Protein AF-A0A0R1ZAT2-F1 (afdb_monomer_lite)

pLDDT: mean 79.58, std 19.21, range [30.0, 96.12]

Sequence (198 aa):
MNRIQKLGLSCLTFLFAVGLISGQVNADQYRTYQIGSDLKPGKYIVTSKNGTGDLYNSTYDFDFAITSGKRKVSGVHKAEHLNVQAGQRIIVNNFDADFQSDNSPKIVQQGKISYGEYRVGNDAGADIQPGMYVIKPGKCAGEYAVNSPLIGGSSVSLSGLKKIQSNEHRQHRVQLKDGDHLYVNIQDATLTKVSDND

Secondary structure (DSSP, 8-state):
-----------------------------EEEEEBTTTB-SEEEEEEEEEEEEEEEETT-S-EEEEE--SS-BTTEESEEEEEE-TT-EEEEESEEEEEEE--PPPBSSEEEE-SEEEEB-SSTT-SB-SEEEEEE--SS-EEEEES----STTSEEE--SS---SS-BSSEEEEE-TT-EEEEE-TTEEEEEPPTT-

Organism: NCBI:txid1423820

Foldseek 3Di:
DDDDDDDDDDDDDDDDDDDPPPPPPPPQPKDKAADPPRHDQAKWKKAFPAFWDWKAKPVRLDIAIAHCDPDDDVRYHGIAMDRGDHGIMMITTGTDIDTDGDPQAAAEAKDWDAQYKFAEAPDPRGSHHFAKKKKAADQAKAWKDKSHLDGPPRTATAGHDDDDDPRHHRIDIDGGDHGIMMGDPGGRMMIHHDDPVD

Radius of gyration: 26.48 Å; chains: 1; bounding box: 38×106×64 Å

Structure (mmCIF, N/CA/C/O backbone):
data_AF-A0A0R1ZAT2-F1
#
_entry.id   AF-A0A0R1ZAT2-F1
#
loop_
_atom_site.group_PDB
_atom_site.id
_atom_site.type_symbol
_atom_site.label_atom_id
_atom_site.label_alt_id
_atom_site.label_comp_id
_atom_site.label_asym_id
_atom_site.label_entity_id
_atom_site.label_seq_id
_atom_site.pdbx_PDB_ins_code
_atom_site.Cartn_x
_atom_site.Cartn_y
_atom_site.Cartn_z
_atom_site.occupancy
_atom_site.B_iso_or_equiv
_atom_site.auth_seq_id
_atom_site.auth_comp_id
_atom_site.auth_asym_id
_atom_site.auth_atom_id
_atom_site.pdbx_PDB_model_num
ATOM 1 N N . MET A 1 1 ? -3.955 -77.104 -45.909 1.00 35.06 1 MET A N 1
ATOM 2 C CA . MET A 1 1 ? -2.683 -77.447 -45.234 1.00 35.06 1 MET A CA 1
ATOM 3 C C . MET A 1 1 ? -2.168 -76.221 -44.497 1.00 35.06 1 MET A C 1
ATOM 5 O O . MET A 1 1 ? -2.243 -75.123 -45.025 1.00 35.06 1 MET A O 1
ATOM 9 N N . ASN A 1 2 ? -1.745 -76.443 -43.255 1.00 33.34 2 ASN A N 1
ATOM 10 C CA . ASN A 1 2 ? -1.344 -75.477 -42.229 1.00 33.34 2 ASN A CA 1
ATOM 11 C C . ASN A 1 2 ? -0.169 -74.568 -42.648 1.00 33.34 2 ASN A C 1
ATOM 13 O O . ASN A 1 2 ? 0.790 -75.073 -43.221 1.00 33.34 2 ASN A O 1
ATOM 17 N N . ARG A 1 3 ? -0.127 -73.304 -42.202 1.00 32.94 3 ARG A N 1
ATOM 18 C CA . ARG A 1 3 ? 0.488 -72.893 -40.919 1.00 32.94 3 ARG A CA 1
ATOM 19 C C . ARG A 1 3 ? 0.439 -71.371 -40.729 1.00 32.94 3 ARG A C 1
ATOM 21 O O . ARG A 1 3 ? 0.806 -70.599 -41.602 1.00 32.94 3 ARG A O 1
ATOM 28 N N . ILE A 1 4 ? 0.022 -70.991 -39.525 1.00 41.09 4 ILE A N 1
ATOM 29 C CA . ILE A 1 4 ? 0.208 -69.687 -38.887 1.00 41.09 4 ILE A CA 1
ATOM 30 C C . ILE A 1 4 ? 1.670 -69.576 -38.440 1.00 41.09 4 ILE A C 1
ATOM 32 O O . ILE A 1 4 ? 2.154 -70.499 -37.787 1.00 41.09 4 ILE A O 1
ATOM 36 N N . GLN A 1 5 ? 2.319 -68.434 -38.682 1.00 37.84 5 GLN A N 1
ATOM 37 C CA . GLN A 1 5 ? 3.412 -67.934 -37.841 1.00 37.84 5 GLN A CA 1
ATOM 38 C C . GLN A 1 5 ? 3.274 -66.411 -37.669 1.00 37.84 5 GLN A C 1
ATOM 40 O O . GLN A 1 5 ? 3.195 -65.663 -38.639 1.00 37.84 5 GLN A O 1
ATOM 45 N N . LYS A 1 6 ? 3.186 -65.981 -36.405 1.00 34.72 6 LYS A N 1
ATOM 46 C CA . LYS A 1 6 ? 3.329 -64.598 -35.923 1.00 34.72 6 LYS A CA 1
ATOM 47 C C . LYS A 1 6 ? 4.745 -64.413 -35.352 1.00 34.72 6 LYS A C 1
ATOM 49 O O . LYS A 1 6 ? 5.392 -65.407 -35.037 1.00 34.72 6 LYS A O 1
ATOM 54 N N . LEU A 1 7 ? 5.075 -63.142 -35.085 1.00 34.38 7 LEU A N 1
ATOM 55 C CA . LEU A 1 7 ? 6.268 -62.551 -34.445 1.00 34.38 7 LEU A CA 1
ATOM 56 C C . LEU A 1 7 ? 7.382 -62.159 -35.439 1.00 34.38 7 LEU A C 1
ATOM 58 O O . LEU A 1 7 ? 7.767 -62.961 -36.271 1.00 34.38 7 LEU A O 1
ATOM 62 N N . GLY A 1 8 ? 7.938 -60.945 -35.412 1.00 30.00 8 GLY A N 1
ATOM 63 C CA . GLY A 1 8 ? 7.774 -59.877 -34.434 1.00 30.00 8 GLY A CA 1
ATOM 64 C C . GLY A 1 8 ? 8.400 -58.544 -34.863 1.00 30.00 8 GLY A C 1
ATOM 65 O O . GLY A 1 8 ? 9.172 -58.460 -35.810 1.00 30.00 8 GLY A O 1
ATOM 66 N N . LEU A 1 9 ? 7.961 -57.521 -34.131 1.00 35.50 9 LEU A N 1
ATOM 67 C CA . LEU A 1 9 ? 8.593 -56.253 -33.767 1.00 35.50 9 LEU A CA 1
ATOM 68 C C . LEU A 1 9 ? 9.993 -55.954 -34.352 1.00 35.50 9 LEU A C 1
ATOM 70 O O . LEU A 1 9 ? 10.977 -56.585 -33.982 1.00 35.50 9 LEU A O 1
ATOM 74 N N . SER A 1 10 ? 10.095 -54.885 -35.144 1.00 33.91 10 SER A N 1
ATOM 75 C CA . SER A 1 10 ? 11.313 -54.073 -35.237 1.00 33.91 10 SER A CA 1
ATOM 76 C C . SER A 1 10 ? 10.934 -52.653 -35.652 1.00 33.91 10 SER A C 1
ATOM 78 O O . SER A 1 10 ? 10.354 -52.422 -36.711 1.00 33.91 10 SER A O 1
ATOM 80 N N . CYS A 1 11 ? 11.183 -51.723 -34.734 1.00 30.50 11 CYS A N 1
ATOM 81 C CA . CYS A 1 11 ? 10.902 -50.301 -34.837 1.00 30.50 11 CYS A CA 1
AT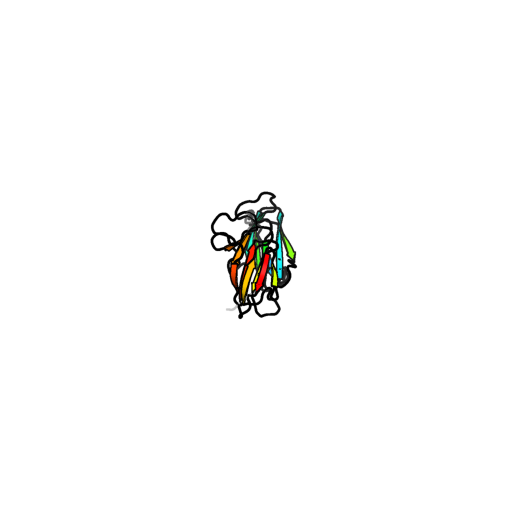OM 82 C C . CYS A 1 11 ? 11.889 -49.683 -35.837 1.00 30.50 11 CYS A C 1
ATOM 84 O O . CYS A 1 11 ? 13.075 -49.551 -35.537 1.00 30.50 11 CYS A O 1
ATOM 86 N N . LEU A 1 12 ? 11.412 -49.355 -37.039 1.00 33.25 12 LEU A N 1
ATOM 87 C CA . LEU A 1 12 ? 12.203 -48.681 -38.062 1.00 33.25 12 LEU A CA 1
ATOM 88 C C . LEU A 1 12 ? 12.285 -47.191 -37.713 1.00 33.25 12 LEU A C 1
ATOM 90 O O . LEU A 1 12 ? 11.312 -46.447 -37.830 1.00 33.25 12 LEU A O 1
ATOM 94 N N . THR A 1 13 ? 13.459 -46.779 -37.251 1.00 41.41 13 THR A N 1
ATOM 95 C CA . THR A 1 13 ? 13.858 -45.396 -37.005 1.00 41.41 13 THR A CA 1
ATOM 96 C C . THR A 1 13 ? 13.738 -44.566 -38.282 1.00 41.41 13 THR A C 1
ATOM 98 O O . THR A 1 13 ? 14.546 -44.692 -39.199 1.00 41.41 13 THR A O 1
ATOM 101 N N . PHE A 1 14 ? 12.748 -43.675 -38.328 1.00 34.91 14 PHE A N 1
ATOM 102 C CA . PHE A 1 14 ? 12.682 -42.615 -39.328 1.00 34.91 14 PHE A CA 1
ATOM 103 C C . PHE A 1 14 ? 13.371 -41.364 -38.776 1.00 34.91 14 PHE A C 1
ATOM 105 O O . PHE A 1 14 ? 12.820 -40.625 -37.961 1.00 34.91 14 PHE A O 1
ATOM 112 N N . LEU A 1 15 ? 14.612 -41.155 -39.217 1.00 37.09 15 LEU A N 1
ATOM 113 C CA . LEU A 1 15 ? 15.310 -39.881 -39.107 1.00 37.09 15 LEU A CA 1
ATOM 114 C C . LEU A 1 15 ? 14.608 -38.882 -40.041 1.00 37.09 15 LEU A C 1
ATOM 116 O O . LEU A 1 15 ? 14.762 -38.961 -41.257 1.00 37.09 15 LEU A O 1
ATOM 120 N N . PHE A 1 16 ? 13.866 -37.929 -39.484 1.00 39.84 16 PHE A N 1
ATOM 121 C CA . PHE A 1 16 ? 13.570 -36.676 -40.172 1.00 39.84 16 PHE A CA 1
ATOM 122 C C . PHE A 1 16 ? 14.273 -35.548 -39.427 1.00 39.84 16 PHE A C 1
ATOM 124 O O . PHE A 1 16 ? 13.809 -35.050 -38.405 1.00 39.84 16 PHE A O 1
ATOM 131 N N . ALA A 1 17 ? 15.432 -35.167 -39.964 1.00 40.00 17 ALA A N 1
ATOM 132 C CA . ALA A 1 17 ? 16.007 -33.858 -39.738 1.00 40.00 17 ALA A CA 1
ATOM 133 C C . ALA A 1 17 ? 15.074 -32.828 -40.389 1.00 40.00 17 ALA A C 1
ATOM 135 O O . ALA A 1 17 ? 14.994 -32.741 -41.613 1.00 40.00 17 ALA A O 1
ATOM 136 N N . VAL A 1 18 ? 14.355 -32.066 -39.570 1.00 44.78 18 VAL A N 1
ATOM 137 C CA . VAL A 1 18 ? 13.704 -30.827 -39.998 1.00 44.78 18 VAL A CA 1
ATOM 138 C C . VAL A 1 18 ? 14.270 -29.729 -39.117 1.00 44.78 18 VAL A C 1
ATOM 140 O O . VAL A 1 18 ? 14.281 -29.840 -37.892 1.00 44.78 18 VAL A O 1
ATOM 143 N N . GLY A 1 19 ? 14.865 -28.741 -39.780 1.00 36.00 19 GLY A N 1
ATOM 144 C CA . GLY A 1 19 ? 15.735 -27.742 -39.187 1.00 36.00 19 GLY A CA 1
ATOM 145 C C . GLY A 1 19 ? 15.105 -26.988 -38.022 1.00 36.00 19 GLY A C 1
ATOM 146 O O . GLY A 1 19 ? 13.937 -26.606 -38.049 1.00 36.00 19 GLY A O 1
ATOM 147 N N . LEU A 1 20 ? 15.950 -26.732 -37.025 1.00 39.22 20 LEU A N 1
ATOM 148 C CA . LEU A 1 20 ? 15.791 -25.659 -36.056 1.00 39.22 20 LEU A CA 1
ATOM 149 C C . LEU A 1 20 ? 15.595 -24.338 -36.809 1.00 39.22 20 LEU A C 1
ATOM 151 O O . LEU A 1 20 ? 16.558 -23.661 -37.161 1.00 39.22 20 LEU A O 1
ATOM 155 N N . ILE A 1 21 ? 14.344 -23.945 -37.027 1.00 45.19 21 ILE A N 1
ATOM 156 C CA . ILE A 1 21 ? 14.023 -22.526 -37.090 1.00 45.19 21 ILE A CA 1
ATOM 157 C C . ILE A 1 21 ? 14.009 -22.086 -35.631 1.00 45.19 21 ILE A C 1
ATOM 159 O O . ILE A 1 21 ? 13.004 -22.218 -34.934 1.00 45.19 21 ILE A O 1
ATOM 163 N N . SER A 1 22 ? 15.159 -21.615 -35.144 1.00 43.00 22 SER A N 1
ATOM 164 C CA . SER A 1 22 ? 15.220 -20.813 -33.929 1.00 43.00 22 SER A CA 1
ATOM 165 C C . SER A 1 22 ? 14.513 -19.490 -34.222 1.00 43.00 22 SER A C 1
ATOM 167 O O . SER A 1 22 ? 15.139 -18.470 -34.508 1.00 43.00 22 SER A O 1
ATOM 169 N N . GLY A 1 23 ? 13.182 -19.523 -34.203 1.00 36.00 23 GLY A N 1
ATOM 170 C CA . GLY A 1 23 ? 12.393 -18.335 -33.960 1.00 36.00 23 GLY A CA 1
ATOM 171 C C . GLY A 1 23 ? 12.772 -17.878 -32.564 1.00 36.00 23 GLY A C 1
ATOM 172 O O . GLY A 1 23 ? 12.380 -18.496 -31.578 1.00 36.00 23 GLY A O 1
ATOM 173 N N . GLN A 1 24 ? 13.623 -16.862 -32.496 1.00 40.84 24 GLN A N 1
ATOM 174 C CA . GLN A 1 24 ? 13.910 -16.124 -31.284 1.00 40.84 24 GLN A CA 1
ATOM 175 C C . GLN A 1 24 ? 12.573 -15.574 -30.789 1.00 40.84 24 GLN A C 1
ATOM 177 O O . GLN A 1 24 ? 12.085 -14.552 -31.270 1.00 40.84 24 GLN A O 1
ATOM 182 N N . VAL A 1 25 ? 11.934 -16.308 -29.879 1.00 36.75 25 VAL A N 1
ATOM 183 C CA . VAL A 1 25 ? 10.829 -15.780 -29.095 1.00 36.75 25 VAL A CA 1
ATOM 184 C C . VAL A 1 25 ? 11.478 -14.664 -28.290 1.00 36.75 25 VAL A C 1
ATOM 186 O O . VAL A 1 25 ? 12.209 -14.927 -27.336 1.00 36.75 25 VAL A O 1
ATOM 189 N N . ASN A 1 26 ? 11.279 -13.414 -28.705 1.00 45.03 26 ASN A N 1
ATOM 190 C CA . ASN A 1 26 ? 11.355 -12.308 -27.764 1.00 45.03 26 ASN A CA 1
ATOM 191 C C . ASN A 1 26 ? 10.193 -12.553 -26.804 1.00 45.03 26 ASN A C 1
ATOM 193 O O . ASN A 1 26 ? 9.089 -12.069 -27.019 1.00 45.03 26 ASN A O 1
ATOM 197 N N . ALA A 1 27 ? 10.400 -13.457 -25.846 1.00 43.09 27 ALA A N 1
ATOM 198 C CA . ALA A 1 27 ? 9.467 -13.651 -24.766 1.00 43.09 27 ALA A CA 1
ATOM 199 C C . ALA A 1 27 ? 9.495 -12.326 -24.022 1.00 43.09 27 ALA A C 1
ATOM 201 O O . ALA A 1 27 ? 10.532 -11.977 -23.452 1.00 43.09 27 ALA A O 1
ATOM 202 N N . ASP A 1 28 ? 8.396 -11.577 -24.102 1.00 52.03 28 ASP A N 1
ATOM 203 C CA . ASP A 1 28 ? 8.102 -10.512 -23.155 1.00 52.03 28 ASP A CA 1
ATOM 204 C C . ASP A 1 28 ? 8.512 -11.047 -21.782 1.00 52.03 28 ASP A C 1
ATOM 206 O O . ASP A 1 28 ? 8.019 -12.093 -21.348 1.00 52.03 28 ASP A O 1
ATOM 210 N N . GLN A 1 29 ? 9.533 -10.444 -21.169 1.00 68.38 29 GLN A N 1
ATOM 211 C CA . GLN A 1 29 ? 10.118 -10.969 -19.941 1.00 68.38 29 GLN A CA 1
ATOM 212 C C . GLN A 1 29 ? 9.183 -10.623 -18.785 1.00 68.38 29 GLN A C 1
ATOM 214 O O . GLN A 1 29 ? 9.491 -9.767 -17.958 1.00 68.38 29 GLN A O 1
ATOM 219 N N . TYR A 1 30 ? 8.022 -11.274 -18.737 1.00 81.69 30 TYR A N 1
ATOM 220 C CA . TYR A 1 30 ? 7.143 -11.182 -17.592 1.00 81.69 30 TYR A CA 1
ATOM 221 C C . TYR A 1 30 ? 7.613 -12.165 -16.519 1.00 81.69 30 TYR A C 1
ATOM 223 O O . TYR A 1 30 ? 7.778 -13.366 -16.747 1.00 81.69 30 TYR A O 1
ATOM 231 N N . ARG A 1 31 ? 7.851 -11.643 -15.318 1.00 91.81 31 ARG A N 1
ATOM 232 C CA . ARG A 1 31 ? 8.058 -12.437 -14.109 1.00 91.81 31 ARG A CA 1
ATOM 233 C C . ARG A 1 31 ? 6.741 -12.556 -13.375 1.00 91.81 31 ARG A C 1
ATOM 235 O O . ARG A 1 31 ? 6.022 -11.580 -13.195 1.00 91.81 31 ARG A O 1
ATOM 242 N N . THR A 1 32 ? 6.440 -13.769 -12.944 1.00 94.31 32 THR A N 1
ATOM 243 C CA . THR A 1 32 ? 5.250 -14.064 -12.154 1.00 94.31 32 THR A CA 1
ATOM 244 C C . THR A 1 32 ? 5.674 -14.416 -10.736 1.00 94.31 32 THR A C 1
ATOM 246 O O . THR A 1 32 ? 6.616 -15.184 -10.567 1.00 94.31 32 THR A O 1
ATOM 249 N N . TYR A 1 33 ? 4.969 -13.877 -9.744 1.00 95.44 33 TYR A N 1
ATOM 250 C CA . TYR A 1 33 ? 5.165 -14.173 -8.328 1.00 95.44 33 TYR A CA 1
ATOM 251 C C . TYR A 1 33 ? 3.861 -14.700 -7.732 1.00 95.44 33 TYR A C 1
ATOM 253 O O . TYR A 1 33 ? 2.839 -14.006 -7.727 1.00 95.44 33 TYR A O 1
ATOM 261 N N . GLN A 1 34 ? 3.894 -15.925 -7.221 1.00 95.69 34 GLN A N 1
ATOM 262 C CA . GLN A 1 34 ? 2.781 -16.554 -6.527 1.00 95.69 34 GLN A CA 1
ATOM 263 C C . GLN A 1 34 ? 2.818 -16.207 -5.035 1.00 95.69 34 GLN A C 1
ATOM 265 O O . GLN A 1 34 ? 3.757 -16.561 -4.314 1.00 95.69 34 GLN A O 1
ATOM 270 N N . ILE A 1 35 ? 1.765 -15.560 -4.535 1.00 95.12 35 ILE A N 1
ATOM 271 C CA . ILE A 1 35 ? 1.666 -15.199 -3.119 1.00 95.12 35 ILE A CA 1
ATOM 272 C C . ILE A 1 35 ? 1.316 -16.436 -2.289 1.00 95.12 35 ILE A C 1
ATOM 274 O O . ILE A 1 35 ? 0.350 -17.147 -2.570 1.00 95.12 35 ILE A O 1
ATOM 278 N N . GLY A 1 36 ? 2.115 -16.687 -1.256 1.00 93.25 36 GLY A N 1
ATOM 279 C CA . GLY A 1 36 ? 2.134 -17.908 -0.452 1.00 93.25 36 GLY A CA 1
ATOM 280 C C . GLY A 1 36 ? 3.261 -18.882 -0.820 1.00 93.25 36 GLY A C 1
ATOM 281 O O . GLY A 1 36 ? 3.561 -19.754 -0.011 1.00 93.25 36 GLY A O 1
ATOM 282 N N . SER A 1 37 ? 3.900 -18.719 -1.986 1.00 95.38 37 SER A N 1
ATOM 283 C CA . SER A 1 37 ? 5.042 -19.536 -2.427 1.00 95.38 37 SER A CA 1
ATOM 284 C C . SER A 1 37 ? 6.292 -18.679 -2.619 1.00 95.38 37 SER A C 1
ATOM 286 O O . SER A 1 37 ? 7.262 -18.832 -1.882 1.00 95.38 37 SER A O 1
ATOM 288 N N . ASP A 1 38 ? 6.244 -17.735 -3.562 1.00 95.69 38 ASP A N 1
ATOM 289 C CA . ASP A 1 38 ? 7.391 -16.898 -3.935 1.00 95.69 38 ASP A CA 1
ATOM 290 C C . ASP A 1 38 ? 7.510 -15.667 -3.029 1.00 95.69 38 ASP A C 1
ATOM 292 O O . ASP A 1 38 ? 8.604 -15.254 -2.647 1.00 95.69 38 ASP A O 1
ATOM 296 N N . LEU A 1 39 ? 6.365 -15.091 -2.656 1.00 95.44 39 LEU A N 1
ATOM 297 C CA . LEU A 1 39 ? 6.248 -13.979 -1.714 1.00 95.44 39 LEU A CA 1
ATOM 298 C C . LEU A 1 39 ? 5.273 -14.361 -0.604 1.00 95.44 39 LEU A C 1
ATOM 300 O O . LEU A 1 39 ? 4.306 -15.085 -0.836 1.00 95.44 39 LEU A O 1
ATOM 304 N N . LYS A 1 40 ? 5.496 -13.867 0.613 1.00 94.94 40 LYS A N 1
ATOM 305 C CA . LYS A 1 40 ? 4.536 -14.066 1.704 1.00 94.94 40 LYS A CA 1
ATOM 306 C C . LYS A 1 40 ? 3.331 -13.140 1.497 1.00 94.94 40 LYS A C 1
ATOM 308 O O . LYS A 1 40 ? 3.500 -12.064 0.937 1.00 94.94 40 LYS A O 1
ATOM 313 N N . PRO A 1 41 ? 2.127 -13.508 1.956 1.00 93.00 41 PRO A N 1
ATOM 314 C CA . PRO A 1 41 ? 1.029 -12.552 2.054 1.00 93.00 41 PRO A CA 1
ATOM 315 C C . PRO A 1 41 ? 1.424 -11.365 2.937 1.00 93.00 41 PRO A C 1
ATOM 317 O O . PRO A 1 41 ? 2.112 -11.549 3.947 1.00 93.00 41 PRO A O 1
ATOM 320 N N . GLY A 1 42 ? 0.972 -10.168 2.580 1.00 90.94 42 GLY A N 1
ATOM 321 C CA . GLY A 1 42 ? 1.244 -8.953 3.334 1.00 90.94 42 GLY A CA 1
ATOM 322 C C . GLY A 1 42 ? 1.427 -7.726 2.454 1.00 90.94 42 GLY A C 1
ATOM 323 O O . GLY A 1 42 ? 1.099 -7.722 1.268 1.00 90.94 42 GLY A O 1
ATOM 324 N N . LYS A 1 43 ? 1.958 -6.671 3.070 1.00 90.94 43 LYS A N 1
ATOM 325 C CA . LYS A 1 43 ? 2.146 -5.379 2.421 1.00 90.94 43 LYS A CA 1
ATOM 326 C C . LYS A 1 43 ? 3.552 -5.247 1.857 1.00 90.94 43 LYS A C 1
ATOM 328 O O . LYS A 1 43 ? 4.530 -5.580 2.534 1.00 90.94 43 LYS A O 1
ATOM 333 N N . TYR A 1 44 ? 3.647 -4.714 0.648 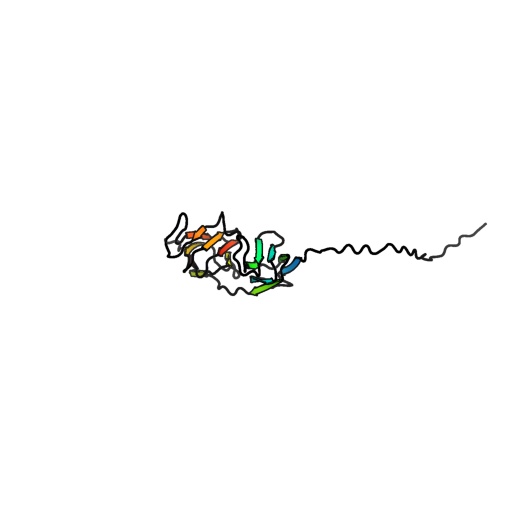1.00 93.50 44 TYR A N 1
ATOM 334 C CA . TYR A 1 44 ? 4.911 -4.501 -0.039 1.00 93.50 44 TYR A CA 1
ATOM 335 C C . TYR A 1 44 ? 4.999 -3.113 -0.645 1.00 93.50 44 TYR A C 1
ATOM 337 O O . TYR A 1 44 ? 4.041 -2.641 -1.241 1.00 93.50 44 TYR A O 1
ATOM 345 N N . ILE A 1 45 ? 6.185 -2.520 -0.562 1.00 93.44 45 ILE A N 1
ATOM 346 C CA . ILE A 1 45 ? 6.639 -1.450 -1.440 1.00 93.44 45 ILE A CA 1
ATOM 347 C C . ILE A 1 45 ? 7.383 -2.119 -2.592 1.00 93.44 45 ILE A C 1
ATOM 349 O O . ILE A 1 45 ? 8.411 -2.770 -2.388 1.00 93.44 45 ILE A O 1
ATOM 353 N N . VAL A 1 46 ? 6.853 -1.978 -3.797 1.00 94.12 46 VAL A N 1
ATOM 354 C CA . VAL A 1 46 ? 7.433 -2.490 -5.030 1.00 94.12 46 VAL A CA 1
ATOM 355 C C . VAL A 1 46 ? 8.146 -1.356 -5.732 1.00 94.12 46 VAL A C 1
ATOM 357 O O . VAL A 1 46 ? 7.540 -0.336 -6.040 1.00 94.12 46 VAL A O 1
ATOM 360 N N . THR A 1 47 ? 9.431 -1.529 -6.005 1.00 94.06 47 THR A N 1
ATOM 361 C CA . THR A 1 47 ? 10.210 -0.572 -6.799 1.00 94.06 47 THR A CA 1
ATOM 362 C C . THR A 1 47 ? 10.833 -1.256 -8.003 1.00 94.06 47 THR A C 1
ATOM 364 O O . THR A 1 47 ? 10.996 -2.475 -8.032 1.00 94.06 47 THR A O 1
ATOM 367 N N . SER A 1 48 ? 11.189 -0.464 -9.009 1.00 92.75 48 SER A N 1
ATOM 368 C CA . SER A 1 48 ? 11.980 -0.937 -10.140 1.00 92.75 48 SER A CA 1
ATOM 369 C C . SER A 1 48 ? 13.470 -0.732 -9.847 1.00 92.75 48 SER A C 1
ATOM 371 O O . SER A 1 48 ? 13.925 0.401 -9.666 1.00 92.75 48 SER A O 1
ATOM 373 N N . LYS A 1 49 ? 14.250 -1.824 -9.816 1.00 90.31 49 LYS A N 1
ATOM 374 C CA . LYS A 1 49 ? 15.725 -1.770 -9.736 1.00 90.31 49 LYS A CA 1
ATOM 375 C C . LYS A 1 49 ? 16.316 -1.188 -11.016 1.00 90.31 49 LYS A C 1
ATOM 377 O O . LYS A 1 49 ? 17.304 -0.458 -10.976 1.00 90.31 49 LYS A O 1
ATOM 382 N N . ASN A 1 50 ? 15.707 -1.527 -12.148 1.00 86.62 50 ASN A N 1
ATOM 383 C CA . ASN A 1 50 ? 16.048 -1.040 -13.474 1.00 86.62 50 ASN A CA 1
ATOM 384 C C . ASN A 1 50 ? 14.815 -1.081 -14.390 1.00 86.62 50 ASN A C 1
ATOM 386 O O . ASN A 1 50 ? 13.893 -1.868 -14.181 1.00 86.62 50 ASN A O 1
ATOM 390 N N . GLY A 1 51 ? 14.821 -0.246 -15.426 1.00 86.88 51 GLY A N 1
ATOM 391 C CA . GLY A 1 51 ? 13.810 -0.287 -16.477 1.00 86.88 51 GLY A CA 1
ATOM 392 C C . GLY A 1 51 ? 12.522 0.462 -16.145 1.00 86.88 51 GLY A C 1
ATOM 393 O O . GLY A 1 51 ? 12.449 1.309 -15.251 1.00 86.88 51 GLY A O 1
ATOM 394 N N . THR A 1 52 ? 11.511 0.229 -16.972 1.00 89.81 52 THR A N 1
ATOM 395 C CA . THR A 1 52 ? 10.158 0.763 -16.815 1.00 89.81 52 THR A CA 1
ATOM 396 C C . THR A 1 52 ? 9.194 -0.234 -17.419 1.00 89.81 52 THR A C 1
ATOM 398 O O . THR A 1 52 ? 9.432 -0.700 -18.531 1.00 89.81 52 THR A O 1
ATOM 401 N N . GLY A 1 53 ? 8.123 -0.540 -16.705 1.00 90.94 53 GLY A N 1
ATOM 402 C CA . GLY A 1 53 ? 7.116 -1.467 -17.188 1.00 90.94 53 GLY A CA 1
ATOM 403 C C . GLY A 1 53 ? 5.980 -1.632 -16.198 1.00 90.94 53 GLY A C 1
ATOM 404 O O . GLY A 1 53 ? 5.830 -0.812 -15.294 1.00 90.94 53 GLY A O 1
ATOM 405 N N . ASP A 1 54 ? 5.203 -2.689 -16.376 1.00 91.12 54 ASP A N 1
ATOM 406 C CA . ASP A 1 54 ? 3.887 -2.815 -15.757 1.00 91.12 54 ASP A CA 1
ATOM 407 C C . ASP A 1 54 ? 3.896 -3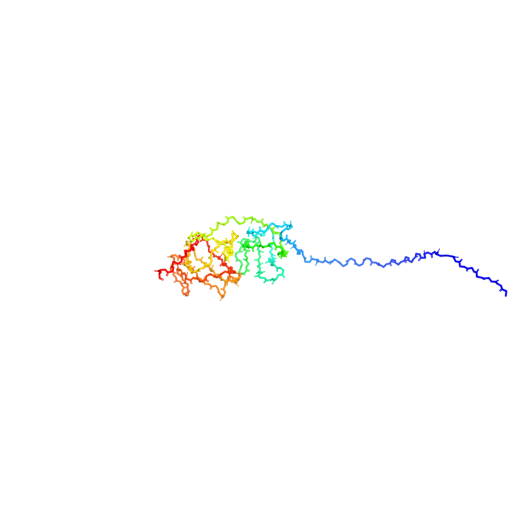.825 -14.607 1.00 91.12 54 ASP A C 1
ATOM 409 O O . ASP A 1 54 ? 4.567 -4.861 -14.658 1.00 91.12 54 ASP A O 1
ATOM 413 N N . LEU A 1 55 ? 3.140 -3.512 -13.561 1.00 92.88 55 LEU A N 1
ATOM 414 C CA . LEU A 1 55 ? 2.917 -4.319 -12.372 1.00 92.88 55 LEU A CA 1
ATOM 415 C C . LEU A 1 55 ? 1.412 -4.478 -12.185 1.00 92.88 55 LEU A C 1
ATOM 417 O O . LEU A 1 55 ? 0.723 -3.520 -11.846 1.00 92.88 55 LEU A O 1
ATOM 421 N N . TYR A 1 56 ? 0.917 -5.698 -12.336 1.00 91.94 56 TYR A N 1
ATOM 422 C CA . TYR A 1 56 ? -0.505 -5.999 -12.209 1.00 91.94 56 TYR A CA 1
ATOM 423 C C . TYR A 1 56 ? -0.715 -7.339 -11.513 1.00 91.94 56 TYR A C 1
ATOM 425 O O . TYR A 1 56 ? 0.192 -8.174 -11.451 1.00 91.94 56 TYR A O 1
ATOM 433 N N . ASN A 1 57 ? -1.904 -7.571 -10.963 1.00 91.06 57 ASN A N 1
ATOM 434 C CA . ASN A 1 57 ? -2.288 -8.914 -10.537 1.00 91.06 57 ASN A CA 1
ATOM 435 C C . ASN A 1 57 ? -3.084 -9.634 -11.629 1.00 91.06 57 ASN A C 1
ATOM 437 O O . ASN A 1 57 ? -3.591 -9.041 -12.575 1.00 91.06 57 ASN A O 1
ATOM 441 N N . SER A 1 58 ? -3.209 -10.953 -11.501 1.00 86.06 58 SER A N 1
ATOM 442 C CA . SER A 1 58 ? -3.876 -11.786 -12.509 1.00 86.06 58 SER A CA 1
ATOM 443 C C . SER A 1 58 ? -5.361 -11.495 -12.728 1.00 86.06 58 SER A C 1
ATOM 445 O O . SER A 1 58 ? -5.922 -11.978 -13.707 1.00 86.06 58 SER A O 1
ATOM 447 N N . THR A 1 59 ? -5.999 -10.790 -11.800 1.00 85.44 59 THR A N 1
ATOM 448 C CA . THR A 1 59 ? -7.401 -10.360 -11.866 1.00 85.44 59 THR A CA 1
ATOM 449 C C . THR A 1 59 ? -7.550 -8.930 -12.386 1.00 85.44 59 THR A C 1
ATOM 451 O O . THR A 1 59 ? -8.676 -8.511 -12.626 1.00 85.44 59 THR A O 1
ATOM 454 N N . TYR A 1 60 ? -6.442 -8.214 -12.623 1.00 80.12 60 TYR A N 1
ATOM 455 C CA . TYR A 1 60 ? -6.412 -6.790 -12.973 1.00 80.12 60 TYR A CA 1
ATOM 456 C C . TYR A 1 60 ? -7.141 -5.897 -11.958 1.00 80.12 60 TYR A C 1
ATOM 458 O O . TYR A 1 60 ? -7.638 -4.827 -12.305 1.00 80.12 60 TYR A O 1
ATOM 466 N N . ASP A 1 61 ? -7.170 -6.314 -10.689 1.00 78.25 61 ASP A N 1
ATOM 467 C CA . ASP A 1 61 ? -7.643 -5.463 -9.594 1.00 78.25 61 ASP A CA 1
ATOM 468 C C . ASP A 1 61 ? -6.729 -4.251 -9.427 1.00 78.25 61 ASP A C 1
ATOM 470 O O . ASP A 1 61 ? -7.180 -3.220 -8.945 1.00 78.25 61 ASP A O 1
ATOM 474 N N . PHE A 1 62 ? -5.461 -4.373 -9.838 1.00 82.19 62 PHE A N 1
ATOM 475 C CA . PHE A 1 62 ? -4.534 -3.265 -10.011 1.00 82.19 62 PHE A CA 1
ATOM 476 C C . PHE A 1 62 ? -3.663 -3.447 -11.257 1.00 82.19 62 PHE A C 1
ATOM 478 O O . PHE A 1 62 ? -3.342 -4.575 -11.641 1.00 82.19 62 PHE A O 1
ATOM 485 N N . ASP A 1 63 ? -3.259 -2.320 -11.842 1.00 87.44 63 ASP A N 1
ATOM 486 C CA . ASP A 1 63 ? -2.307 -2.221 -12.947 1.00 87.44 63 ASP A CA 1
ATOM 487 C C . ASP A 1 63 ? -1.562 -0.882 -12.846 1.00 87.44 63 ASP A C 1
ATOM 489 O O . ASP A 1 63 ? -2.179 0.188 -12.862 1.00 87.44 63 ASP A O 1
ATOM 493 N N . PHE A 1 64 ? -0.244 -0.946 -12.673 1.00 88.19 64 PHE A N 1
ATOM 494 C CA . PHE A 1 64 ? 0.611 0.212 -12.440 1.00 88.19 64 PHE A CA 1
ATOM 495 C C . PHE A 1 64 ? 1.836 0.190 -13.345 1.00 88.19 64 PHE A C 1
ATOM 497 O O . PHE A 1 64 ? 2.559 -0.803 -13.396 1.00 88.19 64 PHE A O 1
ATOM 504 N N . ALA A 1 65 ? 2.163 1.330 -13.948 1.00 89.88 65 ALA A N 1
ATOM 505 C CA . ALA A 1 65 ? 3.448 1.516 -14.607 1.00 89.88 65 ALA A CA 1
ATOM 506 C C . ALA A 1 65 ? 4.503 1.981 -13.589 1.00 89.88 65 ALA A C 1
ATOM 508 O O . ALA A 1 65 ? 4.357 3.044 -12.982 1.00 89.88 65 ALA A O 1
ATOM 509 N N . ILE A 1 66 ? 5.596 1.232 -13.429 1.00 91.00 66 ILE A N 1
ATOM 510 C CA . ILE A 1 66 ? 6.700 1.537 -12.507 1.00 91.00 66 ILE A CA 1
ATOM 511 C C . ILE A 1 66 ? 7.987 1.838 -13.275 1.00 91.00 66 ILE A C 1
ATOM 513 O O . ILE A 1 66 ? 8.323 1.145 -14.229 1.00 91.00 66 ILE A O 1
ATOM 517 N N . THR A 1 67 ? 8.750 2.848 -12.841 1.00 90.25 67 THR A N 1
ATOM 518 C CA . THR A 1 67 ? 10.036 3.247 -13.437 1.00 90.25 67 THR A CA 1
ATOM 519 C C . THR A 1 67 ? 11.163 3.378 -12.411 1.00 90.25 67 THR A C 1
ATOM 521 O O . THR A 1 67 ? 10.976 3.938 -11.331 1.00 90.25 67 THR A O 1
ATOM 524 N N . SER A 1 68 ? 12.381 2.972 -12.789 1.00 88.31 68 SER A N 1
ATOM 525 C CA . SER A 1 68 ? 13.615 3.322 -12.065 1.00 88.31 68 SER A CA 1
ATOM 526 C C . SER A 1 68 ? 14.096 4.757 -12.370 1.00 88.31 68 SER A C 1
ATOM 528 O O . SER A 1 68 ? 15.126 5.216 -11.865 1.00 88.31 68 SER A O 1
ATOM 530 N N . GLY A 1 69 ? 13.397 5.472 -13.258 1.00 82.69 69 GLY A N 1
ATOM 531 C CA . GLY A 1 69 ? 13.759 6.793 -13.754 1.00 82.69 69 GLY A CA 1
ATOM 532 C C . GLY A 1 69 ? 13.656 7.904 -12.705 1.00 82.69 69 GLY A C 1
ATOM 533 O O . GLY A 1 69 ? 12.815 7.906 -11.809 1.00 82.69 69 GLY A O 1
ATOM 534 N N . LYS A 1 70 ? 14.510 8.930 -12.829 1.00 70.62 70 LYS A N 1
ATOM 535 C CA . LYS A 1 70 ? 14.502 10.085 -11.909 1.00 70.62 70 LYS A CA 1
ATOM 536 C C . LYS A 1 70 ? 13.373 11.083 -12.195 1.00 70.62 70 LYS A C 1
ATOM 538 O O . LYS A 1 70 ? 12.955 11.781 -11.267 1.00 70.62 70 LYS A O 1
ATOM 543 N N . ARG A 1 71 ? 12.890 11.159 -13.440 1.00 68.25 71 ARG A N 1
ATOM 544 C CA . ARG A 1 71 ? 11.866 12.121 -13.885 1.00 68.25 71 ARG A CA 1
ATOM 545 C C . ARG A 1 71 ? 10.462 11.627 -13.539 1.00 68.25 71 ARG A C 1
ATOM 547 O O . ARG A 1 71 ? 10.165 10.457 -13.737 1.00 68.25 71 ARG A O 1
ATOM 554 N N . LYS A 1 72 ? 9.608 12.530 -13.048 1.00 66.12 72 LYS A N 1
ATOM 555 C CA . LYS A 1 72 ? 8.176 12.265 -12.871 1.00 66.12 72 LYS A CA 1
ATOM 556 C C . LYS A 1 72 ? 7.539 12.230 -14.261 1.00 66.12 72 LYS A C 1
ATOM 558 O O . LYS A 1 72 ? 7.520 13.256 -14.937 1.00 66.12 72 LYS A O 1
ATOM 563 N N . VAL A 1 73 ? 7.072 11.062 -14.682 1.00 72.88 73 VAL A N 1
ATOM 564 C CA . VAL A 1 73 ? 6.261 10.894 -15.891 1.00 72.88 73 VAL A CA 1
ATOM 565 C C . VAL A 1 73 ? 4.820 10.706 -15.428 1.00 72.88 73 VAL A C 1
ATOM 567 O O . VAL A 1 73 ? 4.576 10.020 -14.439 1.00 72.88 73 VAL A O 1
ATOM 570 N N . SER A 1 74 ? 3.871 11.388 -16.069 1.00 74.88 74 SER A N 1
ATOM 571 C CA . SER A 1 74 ? 2.458 11.278 -15.692 1.00 74.88 74 SER A CA 1
ATOM 572 C C . SER A 1 74 ? 1.985 9.836 -15.857 1.00 74.88 74 SER A C 1
ATOM 574 O O . SER A 1 74 ? 2.236 9.244 -16.902 1.00 74.88 74 SER A O 1
ATOM 576 N N . GLY A 1 75 ? 1.322 9.285 -14.839 1.00 72.81 75 GLY A N 1
ATOM 577 C CA . GLY A 1 75 ? 0.858 7.895 -14.846 1.00 72.81 75 GLY A CA 1
ATOM 578 C C . GLY A 1 75 ? 1.962 6.843 -14.694 1.00 72.81 75 GLY A C 1
ATOM 579 O O . GLY A 1 75 ? 1.671 5.666 -14.839 1.00 72.81 75 GLY A O 1
ATOM 580 N N . VAL A 1 76 ? 3.211 7.240 -14.404 1.00 81.56 76 VAL A N 1
ATOM 581 C CA . VAL A 1 76 ? 4.315 6.308 -14.123 1.00 81.56 76 VAL A CA 1
ATOM 582 C C . VAL A 1 76 ? 4.902 6.595 -12.748 1.00 81.56 76 VAL A C 1
ATOM 584 O O . VAL A 1 76 ? 5.308 7.717 -12.424 1.00 81.56 76 VAL A O 1
ATOM 587 N N . HIS A 1 77 ? 4.954 5.555 -11.935 1.00 84.19 77 HIS A N 1
ATOM 588 C CA . HIS A 1 77 ? 5.217 5.613 -10.513 1.00 84.19 77 HIS A CA 1
ATOM 589 C C . HIS A 1 77 ? 6.640 5.113 -10.230 1.00 84.19 77 HIS A C 1
ATOM 591 O O . HIS A 1 77 ? 7.216 4.339 -10.988 1.00 84.19 77 HIS A O 1
ATOM 597 N N . LYS A 1 78 ? 7.281 5.602 -9.164 1.00 88.50 78 LYS A N 1
ATOM 598 C CA . LYS A 1 78 ? 8.631 5.126 -8.771 1.00 88.50 78 LYS A CA 1
ATOM 599 C C . LYS A 1 78 ? 8.580 3.938 -7.822 1.00 88.50 78 LYS A C 1
ATOM 601 O O . LYS A 1 78 ? 9.536 3.175 -7.715 1.00 88.50 78 LYS A O 1
ATOM 606 N N . ALA A 1 79 ? 7.482 3.858 -7.094 1.00 88.56 79 ALA A N 1
ATOM 607 C CA . ALA A 1 79 ? 7.187 2.821 -6.145 1.00 88.56 79 ALA A CA 1
ATOM 608 C C . ALA A 1 79 ? 5.680 2.609 -6.162 1.00 88.56 79 ALA A C 1
ATOM 610 O O . ALA A 1 79 ? 4.941 3.581 -6.321 1.00 88.56 79 ALA A O 1
ATOM 611 N N . GLU A 1 80 ? 5.262 1.373 -5.946 1.00 89.38 80 GLU A N 1
ATOM 612 C CA . GLU A 1 80 ? 3.880 1.054 -5.639 1.00 89.38 80 GLU A CA 1
ATOM 613 C C . GLU A 1 80 ? 3.762 0.344 -4.323 1.00 89.38 80 GLU A C 1
ATOM 615 O O . GLU A 1 80 ? 4.662 -0.376 -3.913 1.00 89.38 80 GLU A O 1
ATOM 620 N N . HIS A 1 81 ? 2.643 0.560 -3.655 1.00 89.19 81 HIS A N 1
ATOM 621 C CA . HIS A 1 81 ? 2.359 -0.115 -2.409 1.00 89.19 81 HIS A CA 1
ATOM 622 C C . HIS A 1 81 ? 1.204 -1.064 -2.649 1.00 89.19 81 HIS A C 1
ATOM 624 O O . HIS A 1 81 ? 0.126 -0.642 -3.056 1.00 89.19 81 HIS A O 1
ATOM 630 N N . LEU A 1 82 ? 1.452 -2.340 -2.396 1.00 88.12 82 LEU A N 1
ATOM 631 C CA . LEU A 1 82 ? 0.490 -3.405 -2.607 1.00 88.12 82 LEU A CA 1
ATOM 632 C C . LEU A 1 82 ? 0.137 -4.048 -1.275 1.00 88.12 82 LEU A C 1
ATOM 634 O O . LEU A 1 82 ? 1.033 -4.329 -0.474 1.00 88.12 82 LEU A O 1
ATOM 638 N N . ASN A 1 83 ? -1.137 -4.367 -1.075 1.00 88.75 83 ASN A N 1
ATOM 639 C CA . ASN A 1 83 ? -1.559 -5.327 -0.066 1.00 88.75 83 ASN A CA 1
ATOM 640 C C . ASN A 1 83 ? -1.982 -6.631 -0.748 1.00 88.75 83 ASN A C 1
ATOM 642 O O . ASN A 1 83 ? -3.024 -6.689 -1.399 1.00 88.75 83 ASN A O 1
ATOM 646 N N . VAL A 1 84 ? -1.169 -7.682 -0.611 1.00 88.88 84 VAL A N 1
ATOM 647 C CA . VAL A 1 84 ? -1.389 -8.938 -1.336 1.00 88.88 84 VAL A CA 1
ATOM 648 C C . VAL A 1 84 ? -1.738 -10.108 -0.427 1.00 88.88 84 VAL A C 1
ATOM 650 O O . VAL A 1 84 ? -1.162 -10.313 0.643 1.00 88.88 84 VAL A O 1
ATOM 653 N N . GLN A 1 85 ? -2.694 -10.910 -0.879 1.00 88.50 85 GLN A N 1
ATOM 654 C CA . GLN A 1 85 ? -3.270 -12.043 -0.167 1.00 88.50 85 GLN A CA 1
ATOM 655 C C . GLN A 1 85 ? -2.759 -13.372 -0.726 1.00 88.50 85 GLN A C 1
ATOM 657 O O . GLN A 1 85 ? -2.401 -13.482 -1.899 1.00 88.50 85 GLN A O 1
ATOM 662 N N . ALA A 1 86 ? -2.748 -14.409 0.117 1.00 91.88 86 ALA A N 1
ATOM 663 C CA . ALA A 1 86 ? -2.391 -15.762 -0.302 1.00 91.88 86 ALA A CA 1
ATOM 664 C C . ALA A 1 86 ? -3.224 -16.208 -1.514 1.00 91.88 86 ALA A C 1
ATOM 666 O O . ALA A 1 86 ? -4.429 -15.974 -1.564 1.00 91.88 86 ALA A O 1
ATOM 667 N N . GLY A 1 87 ? -2.581 -16.861 -2.481 1.00 91.06 87 GLY A N 1
ATOM 668 C CA . GLY A 1 87 ? -3.235 -17.325 -3.706 1.00 91.06 87 GLY A CA 1
ATOM 669 C C . GLY A 1 87 ? -3.272 -16.297 -4.839 1.00 91.06 87 GLY A C 1
ATOM 670 O O . GLY A 1 87 ? -3.430 -16.700 -5.990 1.00 91.06 87 GLY A O 1
ATOM 671 N N . GLN A 1 88 ? -3.043 -15.005 -4.570 1.00 93.81 88 GLN A N 1
ATOM 672 C CA . GLN A 1 88 ? -2.887 -14.015 -5.636 1.00 93.81 88 GLN A CA 1
ATOM 673 C C . GLN A 1 88 ? -1.622 -14.268 -6.461 1.00 93.81 88 GLN A C 1
ATOM 675 O O . GLN A 1 88 ? -0.641 -14.853 -5.992 1.00 93.81 88 GLN A O 1
ATOM 680 N N . ARG A 1 89 ? -1.649 -13.786 -7.702 1.00 95.44 89 ARG A N 1
ATOM 681 C CA . ARG A 1 89 ? -0.538 -13.867 -8.643 1.00 95.44 89 ARG A CA 1
ATOM 682 C C . ARG A 1 89 ? -0.199 -12.467 -9.135 1.00 95.44 89 ARG A C 1
ATOM 684 O O . ARG A 1 89 ? -1.044 -11.832 -9.762 1.00 95.44 89 ARG A O 1
ATOM 69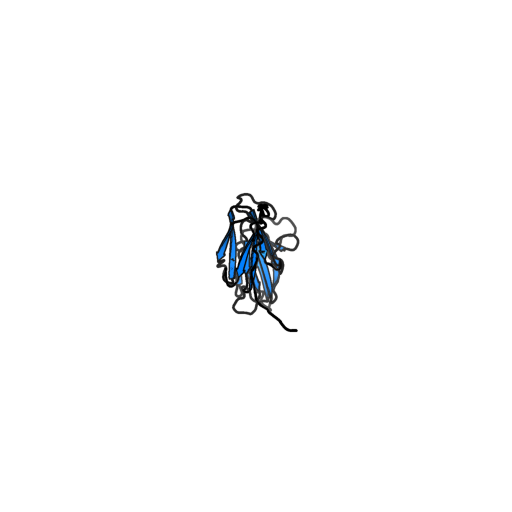1 N N . ILE A 1 90 ? 1.015 -12.009 -8.843 1.00 95.06 90 ILE A N 1
ATOM 692 C CA . ILE A 1 90 ? 1.554 -10.733 -9.327 1.00 95.06 90 ILE A CA 1
ATOM 693 C C . ILE A 1 90 ? 2.336 -10.994 -10.610 1.00 95.06 90 ILE A C 1
ATOM 695 O O . ILE A 1 90 ? 3.116 -11.945 -10.679 1.00 95.06 90 ILE A O 1
ATOM 699 N N . ILE A 1 91 ? 2.145 -10.142 -11.607 1.00 95.06 91 ILE A N 1
ATOM 700 C CA . ILE A 1 91 ? 2.846 -10.175 -12.882 1.00 95.06 91 ILE A CA 1
ATOM 701 C C . ILE A 1 91 ? 3.610 -8.857 -13.034 1.00 95.06 91 ILE A C 1
ATOM 703 O O . ILE A 1 91 ? 3.055 -7.773 -12.876 1.00 95.06 91 ILE A O 1
ATOM 707 N N . VAL A 1 92 ? 4.907 -8.977 -13.301 1.00 94.50 92 VAL A N 1
ATOM 708 C CA . VAL A 1 92 ? 5.853 -7.878 -13.501 1.00 94.50 92 VAL A CA 1
ATOM 709 C C . VAL A 1 92 ? 6.372 -7.974 -14.922 1.00 94.50 92 VAL A C 1
ATOM 711 O O . VAL A 1 92 ? 6.992 -8.979 -15.262 1.00 94.50 92 VAL A O 1
ATOM 714 N N . ASN A 1 93 ? 6.151 -6.952 -15.739 1.00 92.88 93 ASN A N 1
ATOM 715 C CA . ASN A 1 93 ? 6.590 -6.912 -17.127 1.00 92.88 93 ASN A CA 1
ATOM 716 C C . ASN A 1 93 ? 7.666 -5.838 -17.330 1.00 92.88 93 ASN A C 1
ATOM 718 O O . ASN A 1 93 ? 7.500 -4.714 -16.873 1.00 92.88 93 ASN A O 1
ATOM 722 N N . ASN A 1 94 ? 8.740 -6.154 -18.058 1.00 91.12 94 ASN A N 1
ATOM 723 C CA . ASN A 1 94 ? 9.754 -5.192 -18.524 1.00 91.12 94 ASN A CA 1
ATOM 724 C C . ASN A 1 94 ? 10.553 -4.426 -17.444 1.00 91.12 94 ASN A C 1
ATOM 726 O O . ASN A 1 94 ? 11.211 -3.427 -17.753 1.00 91.12 94 ASN A O 1
ATOM 730 N N . PHE A 1 95 ? 10.564 -4.894 -16.191 1.00 91.06 95 PHE A N 1
ATOM 731 C CA . PHE A 1 95 ? 11.460 -4.365 -15.160 1.00 91.06 95 PHE A CA 1
ATOM 732 C C . PHE A 1 95 ? 11.848 -5.402 -14.097 1.00 91.06 95 PHE A C 1
ATOM 734 O O . PHE A 1 95 ? 11.160 -6.400 -13.877 1.00 91.06 95 PHE A O 1
ATOM 741 N N . ASP A 1 96 ? 12.957 -5.144 -13.401 1.00 91.44 96 ASP A N 1
ATOM 742 C CA . ASP A 1 96 ? 13.370 -5.932 -12.239 1.00 91.44 96 ASP A CA 1
ATOM 743 C C . ASP A 1 96 ? 12.720 -5.390 -10.968 1.00 91.44 96 ASP A C 1
ATOM 745 O O . ASP A 1 96 ? 13.133 -4.352 -10.442 1.00 91.44 96 ASP A O 1
ATOM 749 N N . ALA A 1 97 ? 11.705 -6.091 -10.464 1.00 93.56 97 ALA A N 1
ATOM 750 C CA . ALA A 1 97 ? 11.014 -5.698 -9.243 1.00 93.56 97 ALA A CA 1
ATOM 751 C C . ALA A 1 97 ? 11.848 -5.964 -7.978 1.00 93.56 97 ALA A C 1
ATOM 753 O O . ALA A 1 97 ? 12.450 -7.028 -7.805 1.00 93.56 97 ALA A O 1
ATOM 754 N N . ASP A 1 98 ? 11.841 -4.997 -7.064 1.00 95.12 98 ASP A N 1
ATOM 755 C CA . ASP A 1 98 ? 12.236 -5.164 -5.668 1.00 95.12 98 ASP A CA 1
ATOM 756 C C . ASP A 1 98 ? 10.996 -5.097 -4.783 1.00 95.12 98 ASP A C 1
ATOM 758 O O . ASP A 1 98 ? 10.333 -4.061 -4.740 1.00 95.12 98 ASP A O 1
ATOM 762 N N . PHE A 1 99 ? 10.699 -6.185 -4.075 1.00 96.12 99 PHE A N 1
ATOM 763 C CA . PHE A 1 99 ? 9.597 -6.256 -3.120 1.00 96.12 99 PHE A CA 1
ATOM 764 C C . PHE A 1 99 ? 10.146 -6.073 -1.707 1.00 96.12 99 PHE A C 1
ATOM 766 O O . PHE A 1 99 ? 10.789 -6.969 -1.159 1.00 96.12 99 PHE A O 1
ATOM 773 N N . GLN A 1 100 ? 9.872 -4.922 -1.101 1.00 95.69 100 GLN A N 1
ATOM 774 C CA . GLN A 1 100 ? 10.250 -4.621 0.279 1.00 95.69 100 GLN A CA 1
ATOM 775 C C . GLN A 1 100 ? 9.012 -4.665 1.162 1.00 95.69 100 GLN A C 1
ATOM 777 O O . GLN A 1 100 ? 7.986 -4.11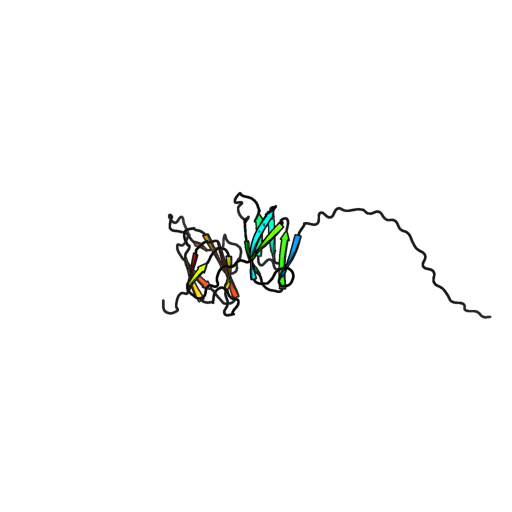7 0.786 1.00 95.69 100 GLN A O 1
ATOM 782 N N . SER A 1 101 ? 9.077 -5.299 2.332 1.00 93.19 101 SER A N 1
ATOM 783 C CA . SER A 1 101 ? 7.945 -5.284 3.264 1.00 93.19 101 SER A CA 1
ATOM 784 C C . SER A 1 101 ? 7.579 -3.853 3.664 1.00 93.19 101 SER A C 1
ATOM 786 O O . SER A 1 101 ? 8.424 -3.103 4.153 1.00 93.19 101 SER A O 1
ATOM 788 N N . ASP A 1 102 ? 6.311 -3.493 3.481 1.00 90.12 102 ASP A N 1
ATOM 789 C CA . ASP A 1 102 ? 5.759 -2.231 3.962 1.00 90.12 102 ASP A CA 1
ATOM 790 C C . ASP A 1 102 ? 5.316 -2.403 5.423 1.00 90.12 102 ASP A C 1
ATOM 792 O O . ASP A 1 102 ? 4.311 -3.047 5.722 1.00 90.12 102 ASP A O 1
ATOM 796 N N . ASN A 1 103 ? 6.086 -1.813 6.339 1.00 84.44 103 ASN A N 1
ATOM 797 C CA . ASN A 1 103 ? 5.856 -1.888 7.784 1.00 84.44 103 ASN A CA 1
ATOM 798 C C . ASN A 1 103 ? 4.958 -0.756 8.311 1.00 84.44 103 ASN A C 1
ATOM 800 O O . ASN A 1 103 ? 5.025 -0.413 9.494 1.00 84.44 103 ASN A O 1
ATOM 804 N N . SER A 1 104 ? 4.145 -0.144 7.446 1.00 81.69 104 SER A N 1
ATOM 805 C CA . SER A 1 104 ? 3.144 0.838 7.862 1.00 81.69 104 SER A CA 1
ATOM 806 C C . SER A 1 104 ? 2.252 0.263 8.975 1.00 81.69 104 SER A C 1
ATOM 808 O O . SER A 1 104 ? 1.748 -0.854 8.833 1.00 81.69 104 SER A O 1
ATOM 810 N N . PRO A 1 105 ? 2.036 0.996 10.083 1.00 81.75 105 PRO A N 1
ATOM 811 C CA . PRO A 1 105 ? 1.307 0.479 11.235 1.00 81.75 105 PRO A CA 1
ATOM 812 C C . PRO A 1 105 ? -0.180 0.271 10.930 1.00 81.75 105 PRO A C 1
ATOM 814 O O . PRO A 1 105 ? -0.767 0.977 10.108 1.00 81.75 105 PRO A O 1
ATOM 817 N N . LYS A 1 106 ? -0.807 -0.650 11.672 1.00 87.38 106 LYS A N 1
ATOM 818 C CA . LYS A 1 106 ? -2.269 -0.779 11.714 1.00 87.38 106 LYS A CA 1
ATOM 819 C C . LYS A 1 106 ? -2.902 0.458 12.343 1.00 87.38 106 LYS A C 1
ATOM 821 O O . LYS A 1 106 ? -2.381 1.027 13.304 1.00 87.38 106 LYS A O 1
ATOM 826 N N . ILE A 1 107 ? -4.061 0.835 11.831 1.00 90.12 107 ILE A N 1
ATOM 827 C CA . ILE A 1 107 ? -4.832 2.003 12.233 1.00 90.12 107 ILE A CA 1
ATOM 828 C C . ILE A 1 107 ? -6.018 1.542 13.075 1.00 90.12 107 ILE A C 1
ATOM 830 O O . ILE A 1 107 ? -7.020 1.047 12.566 1.00 90.12 107 ILE A O 1
ATOM 834 N N . VAL A 1 108 ? -5.915 1.717 14.391 1.00 82.00 108 VAL A N 1
ATOM 835 C CA . VAL A 1 108 ? -6.904 1.138 15.313 1.00 82.00 108 VAL A CA 1
ATOM 836 C C . VAL A 1 108 ? -8.122 2.039 15.528 1.00 82.00 108 VAL A C 1
ATOM 838 O O . VAL A 1 108 ? -9.232 1.533 15.600 1.00 82.00 108 VAL A O 1
ATOM 841 N N . GLN A 1 109 ? -7.963 3.364 15.562 1.00 86.69 109 GLN A N 1
ATOM 842 C CA . GLN A 1 109 ? -9.070 4.345 15.648 1.00 86.69 109 GLN A CA 1
ATOM 843 C C . GLN A 1 109 ? -8.606 5.723 15.181 1.00 86.69 109 GLN A C 1
ATOM 845 O O . GLN A 1 109 ? -9.289 6.418 14.434 1.00 86.69 109 GLN A O 1
ATOM 850 N N . GLN A 1 110 ? -7.402 6.084 15.610 1.00 89.06 110 GLN A N 1
ATOM 851 C CA . GLN A 1 110 ? -6.660 7.241 15.159 1.00 89.06 110 GLN A CA 1
ATOM 852 C C . GLN A 1 110 ? -5.262 6.767 14.791 1.00 89.06 110 GLN A C 1
ATOM 854 O O . GLN A 1 110 ? -4.614 6.065 15.568 1.00 89.06 110 GLN A O 1
ATOM 859 N N . GLY A 1 111 ? -4.789 7.136 13.610 1.00 88.19 111 GLY A N 1
ATOM 860 C CA . GLY A 1 111 ? -3.460 6.737 13.177 1.00 88.19 111 GLY A CA 1
ATOM 861 C C . GLY A 1 111 ? -2.935 7.582 12.034 1.00 88.19 111 GLY A C 1
ATOM 862 O O . GLY A 1 111 ? -3.688 8.261 11.331 1.00 88.19 111 GLY A O 1
ATOM 863 N N . LYS A 1 112 ? -1.612 7.544 11.874 1.00 88.75 112 LYS A N 1
ATOM 864 C CA . LYS A 1 112 ? -0.957 8.065 10.680 1.00 88.75 112 LYS A CA 1
ATOM 865 C C . LYS A 1 112 ? -1.117 7.058 9.555 1.00 88.75 112 LYS A C 1
ATOM 867 O O . LYS A 1 112 ? -0.760 5.898 9.730 1.00 88.75 112 LYS A O 1
ATOM 872 N N . ILE A 1 113 ? -1.588 7.533 8.417 1.00 87.94 113 ILE A N 1
ATOM 873 C CA . ILE A 1 113 ? -1.572 6.810 7.154 1.00 87.94 113 ILE A CA 1
ATOM 874 C C . ILE A 1 113 ? -0.538 7.476 6.244 1.00 87.94 113 ILE A C 1
ATOM 876 O O . ILE A 1 113 ? -0.456 8.702 6.127 1.00 87.94 113 ILE A O 1
ATOM 880 N N . SER A 1 114 ? 0.319 6.652 5.673 1.00 83.44 114 SER A N 1
ATOM 881 C CA . SER A 1 114 ? 1.293 7.013 4.656 1.00 83.44 114 SER A CA 1
ATOM 882 C C . SER A 1 114 ? 0.754 6.623 3.286 1.00 83.44 114 SER A C 1
ATOM 884 O O . SER A 1 114 ? -0.369 6.136 3.158 1.00 83.44 114 SER A O 1
ATOM 886 N N . TYR A 1 115 ? 1.569 6.844 2.256 1.00 85.75 115 TYR A N 1
ATOM 887 C CA . TYR A 1 115 ? 1.307 6.260 0.952 1.00 85.75 115 TYR A CA 1
ATOM 888 C C . TYR A 1 115 ? 1.082 4.755 1.119 1.00 85.75 115 TYR A C 1
ATOM 890 O O . TYR A 1 115 ? 1.880 4.091 1.788 1.00 85.75 115 TYR A O 1
ATOM 898 N N . GLY A 1 116 ? 0.001 4.239 0.545 1.00 87.62 116 GLY A N 1
ATOM 899 C CA . GLY A 1 116 ? -0.299 2.824 0.630 1.00 87.62 116 GLY A CA 1
ATOM 900 C C . GLY A 1 116 ? -1.752 2.459 0.412 1.00 87.62 116 GLY A C 1
ATOM 901 O O . GLY A 1 116 ? -2.653 3.297 0.414 1.00 87.62 116 GLY A O 1
ATOM 902 N N . GLU A 1 117 ? -1.946 1.158 0.266 1.00 90.12 117 GLU A N 1
ATOM 903 C CA . GLU A 1 117 ? -3.237 0.497 0.335 1.00 90.12 117 GLU A CA 1
ATOM 904 C C . GLU A 1 117 ? -3.473 -0.023 1.760 1.00 90.12 117 GLU A C 1
ATOM 906 O O . GLU A 1 117 ? -2.586 -0.614 2.391 1.00 90.12 117 GLU A O 1
ATOM 911 N N . TYR A 1 118 ? -4.683 0.199 2.265 1.00 92.19 118 TYR A N 1
ATOM 912 C CA . TYR A 1 118 ? -5.120 -0.235 3.583 1.00 92.19 118 TYR A CA 1
ATOM 913 C C . TYR A 1 118 ? -6.396 -1.060 3.460 1.00 92.19 118 TYR A C 1
ATOM 915 O O . TYR A 1 118 ? -7.415 -0.570 2.968 1.00 92.19 118 TYR A O 1
ATOM 923 N N . ARG A 1 119 ? -6.351 -2.304 3.943 1.00 92.06 119 ARG A N 1
ATOM 924 C CA . ARG A 1 119 ? -7.512 -3.194 3.954 1.00 92.06 119 ARG A CA 1
ATOM 925 C C . ARG A 1 119 ? -8.428 -2.842 5.116 1.00 92.06 119 ARG A C 1
ATOM 927 O O . ARG A 1 119 ? -7.994 -2.835 6.274 1.00 92.06 119 ARG A O 1
ATOM 934 N N . VAL A 1 120 ? -9.696 -2.607 4.809 1.00 93.94 120 VAL A N 1
ATOM 935 C CA . VAL A 1 120 ? -10.736 -2.336 5.796 1.00 93.94 120 VAL A CA 1
ATOM 936 C C . VAL A 1 120 ? -11.424 -3.642 6.174 1.00 93.94 120 VAL A C 1
ATOM 938 O O . VAL A 1 120 ? -11.921 -4.368 5.314 1.00 93.94 120 VAL A O 1
ATOM 941 N N . GLY A 1 121 ? -11.468 -3.955 7.466 1.00 94.44 121 GLY A N 1
ATOM 942 C CA . GLY A 1 121 ? -12.112 -5.177 7.927 1.00 94.44 121 GLY A CA 1
ATOM 943 C C . GLY A 1 121 ? -12.203 -5.309 9.441 1.00 94.44 121 GLY A C 1
ATOM 944 O O . GLY A 1 121 ? -11.510 -4.624 10.193 1.00 94.44 121 GLY A O 1
ATOM 945 N N . ASN A 1 122 ? -13.078 -6.201 9.896 1.00 93.00 122 ASN A N 1
ATOM 946 C CA . ASN A 1 122 ? -13.216 -6.525 11.321 1.00 93.00 122 ASN A CA 1
ATOM 947 C C . ASN A 1 122 ? -12.235 -7.605 11.807 1.00 93.00 122 ASN A C 1
ATOM 949 O O . ASN A 1 122 ? -12.140 -7.858 13.009 1.00 93.00 122 ASN A O 1
ATOM 953 N N . ASP A 1 123 ? -11.526 -8.270 10.895 1.00 91.19 123 ASP A N 1
ATOM 954 C CA . ASP A 1 123 ? -10.637 -9.375 11.232 1.00 91.19 123 ASP A CA 1
ATOM 955 C C . ASP A 1 123 ? -9.241 -8.908 11.684 1.00 91.19 123 ASP A C 1
ATOM 957 O O . ASP A 1 123 ? -8.802 -7.786 11.428 1.00 91.19 123 ASP A O 1
ATOM 961 N N . ALA A 1 124 ? -8.504 -9.800 12.352 1.00 85.56 124 ALA A N 1
ATOM 962 C CA . ALA A 1 124 ? -7.204 -9.481 12.938 1.00 85.56 124 ALA A CA 1
ATOM 963 C C . ALA A 1 124 ? -6.139 -9.065 11.910 1.00 85.56 124 ALA A C 1
ATOM 965 O O . ALA A 1 124 ? -5.136 -8.469 12.299 1.00 85.56 124 ALA A O 1
ATOM 966 N N . GLY A 1 125 ? -6.308 -9.373 10.623 1.00 85.56 125 GLY A N 1
ATOM 967 C CA . GLY A 1 125 ? -5.403 -8.955 9.557 1.00 85.56 125 GLY A CA 1
ATOM 968 C C . GLY A 1 125 ? -5.725 -7.579 8.974 1.00 85.56 125 GLY A C 1
ATOM 969 O O . GLY A 1 125 ? -4.970 -7.104 8.134 1.00 85.56 125 GLY A O 1
ATOM 970 N N . ALA A 1 126 ? -6.860 -6.965 9.327 1.00 90.44 126 ALA A N 1
ATOM 971 C CA . ALA A 1 126 ? -7.259 -5.681 8.764 1.00 90.44 126 ALA A CA 1
ATOM 972 C C . ALA A 1 126 ? -6.325 -4.560 9.229 1.00 90.44 126 ALA A C 1
ATOM 974 O O . ALA A 1 126 ? -5.810 -4.574 10.354 1.00 90.44 126 ALA A O 1
ATOM 975 N N . ASP A 1 127 ? -6.102 -3.595 8.341 1.00 92.50 127 ASP A N 1
ATOM 976 C CA . ASP A 1 127 ? -5.323 -2.409 8.661 1.00 92.50 127 ASP A CA 1
ATOM 977 C C . ASP A 1 127 ? -6.187 -1.375 9.378 1.00 92.50 127 ASP A C 1
ATOM 979 O O . ASP A 1 127 ? -5.702 -0.704 10.283 1.00 92.50 127 ASP A O 1
ATOM 983 N N . ILE A 1 128 ? -7.450 -1.243 8.967 1.00 94.00 128 ILE A N 1
ATOM 984 C CA . ILE A 1 128 ? -8.409 -0.260 9.473 1.00 94.00 128 ILE A CA 1
ATOM 985 C C . ILE A 1 128 ? -9.724 -0.989 9.773 1.00 94.00 128 ILE A C 1
ATOM 987 O O . ILE A 1 128 ? -10.163 -1.831 8.993 1.00 94.00 128 ILE A O 1
ATOM 991 N N . GLN A 1 129 ? -10.381 -0.661 10.882 1.00 94.00 129 GLN A N 1
ATOM 992 C CA . GLN A 1 129 ? -11.737 -1.156 11.143 1.00 94.00 129 GLN A CA 1
ATOM 993 C C . GLN A 1 129 ? -12.785 -0.400 10.304 1.00 94.00 129 GLN A C 1
ATOM 995 O O . GLN A 1 129 ? -12.591 0.774 10.001 1.00 94.00 129 GLN A O 1
ATOM 1000 N N . PRO A 1 130 ? -13.940 -1.001 9.979 1.00 95.31 130 PRO A N 1
ATOM 1001 C CA . PRO A 1 130 ? -15.031 -0.274 9.341 1.00 95.31 130 PRO A CA 1
ATOM 1002 C C . PRO A 1 130 ? -15.538 0.892 10.201 1.00 95.31 130 PRO A C 1
ATOM 1004 O O . PRO A 1 130 ? -15.506 0.858 11.440 1.00 95.31 130 PRO A O 1
ATOM 1007 N N . GLY A 1 131 ? -16.038 1.933 9.538 1.00 94.81 131 GLY A N 1
ATOM 1008 C CA . GLY A 1 131 ? -16.620 3.103 10.188 1.00 94.81 131 GLY A CA 1
ATOM 1009 C C . GLY A 1 131 ? -16.535 4.378 9.357 1.00 94.81 131 GLY A C 1
ATOM 1010 O O . GLY A 1 131 ? -15.967 4.406 8.265 1.00 94.81 131 GLY A O 1
ATOM 1011 N N . MET A 1 132 ? -17.106 5.448 9.904 1.00 95.62 132 MET A N 1
ATOM 1012 C CA . MET A 1 132 ? -16.906 6.798 9.393 1.00 95.62 132 MET A CA 1
ATOM 1013 C C . MET A 1 132 ? -15.570 7.341 9.882 1.00 95.62 132 MET A C 1
ATOM 1015 O O . MET A 1 132 ? -15.263 7.275 11.070 1.00 95.62 132 MET A O 1
ATOM 1019 N N . TYR A 1 133 ? -14.791 7.924 8.978 1.00 95.62 133 TYR A N 1
ATOM 1020 C CA . TYR A 1 133 ? -13.500 8.522 9.293 1.00 95.62 133 TYR A CA 1
ATOM 1021 C C . TYR A 1 133 ? -13.392 9.928 8.725 1.00 95.62 133 TYR A C 1
ATOM 1023 O O . TYR A 1 133 ? -13.944 10.231 7.672 1.00 95.62 133 TYR A O 1
ATOM 1031 N N . VAL A 1 134 ? -12.624 10.779 9.398 1.00 94.56 134 VAL A N 1
ATOM 1032 C CA . VAL A 1 134 ? -12.064 11.994 8.811 1.00 94.56 134 VAL A CA 1
ATOM 1033 C C . VAL A 1 134 ? -10.636 11.688 8.382 1.00 94.56 134 VAL A C 1
ATOM 1035 O O . VAL A 1 134 ? -9.792 11.347 9.212 1.00 94.56 134 VAL A O 1
ATOM 1038 N N . ILE A 1 135 ? -10.366 11.839 7.087 1.00 93.00 135 ILE A N 1
ATOM 1039 C CA . ILE A 1 135 ? -9.013 11.856 6.539 1.00 93.00 135 ILE A CA 1
ATOM 1040 C C . ILE A 1 135 ? -8.542 13.302 6.414 1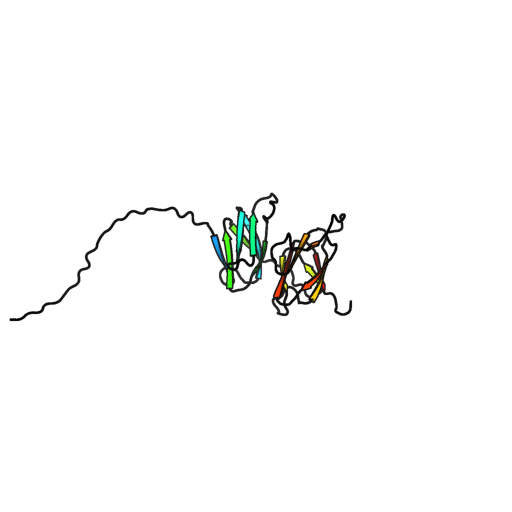.00 93.00 135 ILE A C 1
ATOM 1042 O O . ILE A 1 135 ? -9.233 14.154 5.852 1.00 93.00 135 ILE A O 1
ATOM 1046 N N . LYS A 1 136 ? -7.355 13.586 6.943 1.00 89.94 136 LYS A N 1
ATOM 1047 C CA . LYS A 1 136 ? -6.713 14.899 6.872 1.00 89.94 136 LYS A CA 1
ATOM 1048 C C . LYS A 1 136 ? -5.310 14.748 6.274 1.00 89.94 136 LYS A C 1
ATOM 1050 O O . LYS A 1 136 ? -4.540 13.933 6.785 1.00 89.94 136 LYS A O 1
ATOM 1055 N N . PRO A 1 137 ? -4.951 15.531 5.239 1.00 87.81 137 PRO A N 1
ATOM 1056 C CA . PRO A 1 137 ? -3.600 15.542 4.706 1.00 87.81 137 PRO A CA 1
ATOM 1057 C C . PRO A 1 137 ? -2.615 16.096 5.741 1.00 87.81 137 PRO A C 1
ATOM 1059 O O . PRO A 1 137 ? -2.953 16.960 6.558 1.00 87.81 137 PRO A O 1
ATOM 1062 N N . GLY A 1 138 ? -1.381 15.598 5.687 1.00 81.69 138 GLY A N 1
ATOM 1063 C CA . GLY A 1 138 ? -0.271 16.102 6.484 1.00 81.69 138 GLY A CA 1
ATOM 1064 C C . GLY A 1 138 ? 0.266 17.435 5.951 1.00 81.69 138 GLY A C 1
ATOM 1065 O O . GLY A 1 138 ? -0.455 18.417 5.771 1.00 81.69 138 GLY A O 1
ATOM 1066 N N . LYS A 1 139 ? 1.579 17.495 5.709 1.00 75.06 139 LYS A N 1
ATOM 1067 C CA . LYS A 1 139 ? 2.249 18.711 5.204 1.00 75.06 139 LYS A CA 1
ATOM 1068 C C . LYS A 1 139 ? 2.071 18.924 3.697 1.00 75.06 139 LYS A C 1
ATOM 1070 O O . LYS A 1 139 ? 2.228 20.051 3.228 1.00 75.06 139 LYS A O 1
ATOM 1075 N N . CYS A 1 140 ? 1.751 17.865 2.962 1.00 73.88 140 CYS A N 1
ATOM 1076 C CA . CYS A 1 140 ? 1.683 17.848 1.505 1.00 73.88 140 CYS A CA 1
ATOM 1077 C C . CYS A 1 140 ? 0.257 17.579 1.023 1.00 73.88 140 CYS A C 1
ATOM 1079 O O . CYS A 1 140 ? -0.538 16.965 1.733 1.00 73.88 140 CYS A O 1
ATOM 1081 N N . ALA A 1 141 ? -0.047 18.050 -0.187 1.00 79.56 141 ALA A N 1
ATOM 1082 C CA . ALA A 1 141 ? -1.246 17.638 -0.899 1.00 79.56 141 ALA A CA 1
ATOM 1083 C C . ALA A 1 141 ? -1.111 16.193 -1.400 1.00 79.56 141 ALA A C 1
ATOM 1085 O O . ALA A 1 141 ? 0.003 15.681 -1.544 1.00 79.56 141 ALA A O 1
ATOM 1086 N N . GLY A 1 142 ? -2.244 15.579 -1.701 1.00 84.31 142 GLY A N 1
ATOM 1087 C CA . GLY A 1 142 ? -2.332 14.331 -2.439 1.00 84.31 142 GLY A CA 1
ATOM 1088 C C . GLY A 1 142 ? -3.764 13.820 -2.444 1.00 84.31 142 GLY A C 1
ATOM 1089 O O . GLY A 1 142 ? -4.693 14.582 -2.203 1.00 84.31 142 GLY A O 1
ATOM 1090 N N . GLU A 1 143 ? -3.957 12.544 -2.732 1.00 88.69 143 GLU A N 1
ATOM 1091 C CA . GLU A 1 143 ? -5.274 12.005 -3.071 1.00 88.69 143 GLU A CA 1
ATOM 1092 C C . GLU A 1 143 ? -5.559 10.710 -2.320 1.00 88.69 143 GLU A C 1
ATOM 1094 O O . GLU A 1 143 ? -4.641 10.023 -1.865 1.00 88.69 143 GLU A O 1
ATOM 1099 N N . TYR A 1 144 ? -6.838 10.370 -2.197 1.00 92.06 144 TYR A N 1
ATOM 1100 C CA . TYR A 1 144 ? -7.245 9.038 -1.775 1.00 92.06 144 TYR A CA 1
ATOM 1101 C C . TYR A 1 144 ? -8.430 8.537 -2.603 1.00 92.06 144 TYR A C 1
ATOM 1103 O O . TYR A 1 144 ? -9.216 9.329 -3.129 1.00 92.06 144 TYR A O 1
ATOM 1111 N N . ALA A 1 145 ? -8.568 7.219 -2.685 1.00 91.75 145 ALA A N 1
ATOM 1112 C CA . ALA A 1 145 ? -9.690 6.544 -3.321 1.00 91.75 145 ALA A CA 1
ATOM 1113 C C . ALA A 1 145 ? -10.119 5.329 -2.490 1.00 91.75 145 ALA A C 1
ATOM 1115 O O . ALA A 1 145 ? -9.326 4.768 -1.734 1.00 91.75 145 ALA A O 1
ATOM 1116 N N . VAL A 1 146 ? -11.382 4.931 -2.625 1.00 93.31 146 VAL A N 1
ATOM 1117 C CA . VAL A 1 146 ? -11.927 3.718 -2.002 1.00 93.31 146 VAL A CA 1
ATOM 1118 C C . VAL A 1 146 ? -12.311 2.754 -3.114 1.00 93.31 146 VAL A C 1
ATOM 1120 O O . VAL A 1 146 ? -12.997 3.156 -4.052 1.00 93.31 146 VAL A O 1
ATOM 1123 N N . ASN A 1 147 ? -11.859 1.504 -3.015 1.00 91.00 147 ASN A N 1
ATOM 1124 C CA . ASN A 1 147 ? -12.129 0.427 -3.979 1.00 91.00 147 ASN A CA 1
ATOM 1125 C C . ASN A 1 147 ? -11.706 0.754 -5.421 1.00 91.00 147 ASN A C 1
ATOM 1127 O O . ASN A 1 147 ? -12.281 0.247 -6.380 1.00 91.00 147 ASN A O 1
ATOM 1131 N N . SER A 1 148 ? -10.703 1.619 -5.569 1.00 86.19 148 SER A N 1
ATOM 1132 C CA . SER A 1 148 ? -10.060 1.924 -6.842 1.00 86.19 148 SER A CA 1
ATOM 1133 C C . SER A 1 148 ? -8.584 2.213 -6.585 1.00 86.19 148 SER A C 1
ATOM 1135 O O . SER A 1 148 ? -8.290 3.221 -5.936 1.00 86.19 148 SER A O 1
ATOM 1137 N N . PRO A 1 149 ? -7.651 1.399 -7.110 1.00 76.12 149 PRO A N 1
ATOM 1138 C CA . PRO A 1 149 ? -6.221 1.696 -7.016 1.00 76.12 149 PRO A CA 1
ATOM 1139 C C . PRO A 1 149 ? -5.819 2.902 -7.874 1.00 76.12 149 PRO A C 1
ATOM 1141 O O . PRO A 1 149 ? -4.745 3.471 -7.687 1.00 76.12 149 PRO A O 1
ATOM 1144 N N . LEU A 1 150 ? -6.675 3.305 -8.822 1.00 76.94 150 LEU A N 1
ATOM 1145 C CA . LEU A 1 150 ? -6.439 4.449 -9.690 1.00 76.94 150 LEU A CA 1
ATOM 1146 C C . LEU A 1 150 ? -6.673 5.745 -8.913 1.00 76.94 150 LEU A C 1
ATOM 1148 O O . LEU A 1 150 ? -7.802 6.216 -8.747 1.00 76.94 150 LEU A O 1
ATOM 1152 N N . ILE A 1 151 ? -5.571 6.322 -8.451 1.00 77.44 151 ILE A N 1
ATOM 1153 C CA . ILE A 1 151 ? -5.509 7.671 -7.902 1.00 77.44 151 ILE A CA 1
ATOM 1154 C C . ILE A 1 151 ? -5.502 8.665 -9.080 1.00 77.44 151 ILE A C 1
ATOM 1156 O O . ILE A 1 151 ? -4.636 8.597 -9.951 1.00 77.44 151 ILE A O 1
ATOM 1160 N N . GLY A 1 152 ? -6.528 9.519 -9.170 1.00 73.81 152 GLY A N 1
ATOM 1161 C CA . GLY A 1 152 ? -6.830 10.320 -10.362 1.00 73.81 152 GLY A CA 1
ATOM 1162 C C . GLY A 1 152 ? -8.311 10.701 -10.466 1.00 73.81 152 GLY A C 1
ATOM 1163 O O . GLY A 1 152 ? -8.918 11.056 -9.463 1.00 73.81 152 GLY A O 1
ATOM 1164 N N . GLY A 1 153 ? -8.919 10.626 -11.656 1.00 67.31 153 GLY A N 1
ATOM 1165 C CA . GLY A 1 153 ? -10.240 11.210 -11.976 1.00 67.31 153 GLY A CA 1
ATOM 1166 C C . GLY A 1 153 ? -11.450 10.818 -11.103 1.00 67.31 153 GLY A C 1
ATOM 1167 O O . GLY A 1 153 ? -12.497 11.448 -11.227 1.00 67.31 153 GLY A O 1
ATOM 1168 N N . SER A 1 154 ? -11.327 9.823 -10.218 1.00 79.38 154 SER A N 1
ATOM 1169 C CA . SER A 1 154 ? -12.352 9.428 -9.229 1.00 79.38 154 SER A CA 1
ATOM 1170 C C . SER A 1 154 ? -11.886 9.536 -7.769 1.00 79.38 154 SER A C 1
ATOM 1172 O O . SER A 1 154 ? -12.614 9.156 -6.855 1.00 79.38 154 SER A O 1
ATOM 1174 N N . SER A 1 155 ? -10.674 10.038 -7.543 1.00 86.38 155 SER A N 1
ATOM 1175 C CA . SER A 1 155 ? -10.097 10.248 -6.217 1.00 86.38 155 SER A CA 1
ATOM 1176 C C . SER A 1 155 ? -10.508 11.597 -5.632 1.00 86.38 155 SER A C 1
ATOM 1178 O O . SER A 1 155 ? -10.899 12.523 -6.345 1.00 86.38 155 SER A O 1
ATOM 1180 N N . VAL A 1 156 ? -10.412 11.716 -4.310 1.00 88.38 156 VAL A N 1
ATOM 1181 C CA . VAL A 1 156 ? -10.625 12.984 -3.614 1.00 88.38 156 VAL A CA 1
ATOM 1182 C C . VAL A 1 156 ? -9.276 13.646 -3.375 1.00 88.38 156 VAL A C 1
ATOM 1184 O O . VAL A 1 156 ? -8.448 13.137 -2.614 1.00 88.38 156 VAL A O 1
ATOM 1187 N N . SER A 1 157 ? -9.082 14.813 -3.987 1.00 88.81 157 SER A N 1
ATOM 1188 C CA . SER A 1 157 ? -7.893 15.635 -3.786 1.00 88.81 157 SER A CA 1
ATOM 1189 C C . SER A 1 157 ? -7.938 16.341 -2.427 1.00 88.81 157 SER A C 1
ATOM 1191 O O . SER A 1 157 ? -8.892 17.046 -2.078 1.00 88.81 157 SER A O 1
ATOM 1193 N N . LEU A 1 158 ? -6.875 16.149 -1.651 1.00 86.75 158 LEU A N 1
ATOM 1194 C CA . LEU A 1 158 ? -6.651 16.728 -0.336 1.00 86.75 158 LEU A CA 1
ATOM 1195 C C . LEU A 1 158 ? -5.443 17.673 -0.370 1.00 86.75 158 LEU A C 1
ATOM 1197 O O . LEU A 1 158 ? -4.359 17.273 -0.788 1.00 86.75 158 LEU A O 1
ATOM 1201 N N . SER A 1 159 ? -5.584 18.907 0.123 1.00 81.31 159 SER A N 1
ATOM 1202 C CA . SER A 1 159 ? -4.510 19.912 0.101 1.00 81.31 159 SER A CA 1
ATOM 1203 C C . SER A 1 159 ? -4.037 20.375 1.481 1.00 81.31 159 SER A C 1
ATOM 1205 O O . SER A 1 159 ? -4.813 20.625 2.407 1.00 81.31 159 SER A O 1
ATOM 1207 N N . GLY A 1 160 ? -2.709 20.494 1.612 1.00 72.12 160 GLY A N 1
ATOM 1208 C CA . GLY A 1 160 ? -2.029 21.060 2.779 1.00 72.12 160 GLY A CA 1
ATOM 1209 C C . GLY A 1 160 ? -2.079 22.597 2.826 1.00 72.12 160 GLY A C 1
ATOM 1210 O O . GLY A 1 160 ? -2.548 23.262 1.910 1.00 72.12 160 GLY A O 1
ATOM 1211 N N . LEU A 1 161 ? -1.549 23.193 3.899 1.00 61.72 161 LEU A N 1
ATOM 1212 C CA . LEU A 1 161 ? -1.698 24.610 4.304 1.00 61.72 161 LEU A CA 1
ATOM 1213 C C . LEU A 1 161 ? -1.246 25.714 3.308 1.00 61.72 161 LEU A C 1
ATOM 1215 O O . LEU A 1 161 ? -1.317 26.894 3.652 1.00 61.72 161 LEU A O 1
ATOM 1219 N N . LYS A 1 162 ? -0.819 25.407 2.079 1.00 58.12 162 LYS A N 1
ATOM 1220 C CA . LYS A 1 162 ? -0.393 26.405 1.082 1.00 58.12 162 LYS A CA 1
ATOM 1221 C C . LYS A 1 162 ? -1.471 26.621 0.015 1.00 58.12 162 LYS A C 1
ATOM 1223 O O . LYS A 1 162 ? -1.369 26.096 -1.077 1.00 58.12 162 LYS A O 1
ATOM 1228 N N . LYS A 1 163 ? -2.461 27.457 0.357 1.00 58.28 163 LYS A N 1
ATOM 1229 C CA . LYS A 1 163 ? -3.399 28.146 -0.559 1.00 58.28 163 LYS A CA 1
ATOM 1230 C C . LYS A 1 163 ? -4.130 27.219 -1.558 1.00 58.28 163 LYS A C 1
ATOM 1232 O O . LYS A 1 163 ? -3.644 26.972 -2.650 1.00 58.28 163 LYS A O 1
ATOM 1237 N N . ILE A 1 164 ? -5.333 26.783 -1.170 1.00 59.84 164 ILE A N 1
ATOM 1238 C CA . ILE A 1 164 ? -6.225 25.909 -1.957 1.00 59.84 164 ILE A CA 1
ATOM 1239 C C . ILE A 1 164 ? -6.476 26.508 -3.353 1.00 59.84 164 ILE A C 1
ATOM 1241 O O . ILE A 1 164 ? -6.887 27.669 -3.446 1.00 59.84 164 ILE A O 1
ATOM 1245 N N . GLN A 1 165 ? -6.270 25.727 -4.415 1.00 55.88 165 GLN A N 1
ATOM 1246 C CA . GLN A 1 165 ? -6.648 26.074 -5.788 1.00 55.88 165 GLN A CA 1
ATOM 1247 C C . GLN A 1 165 ? -7.693 25.077 -6.293 1.00 55.88 165 GLN A C 1
ATOM 1249 O O . GLN A 1 165 ? -7.310 24.003 -6.716 1.00 55.88 165 GLN A O 1
ATOM 1254 N N . SER A 1 166 ? -8.980 25.467 -6.254 1.00 66.38 166 SER A N 1
ATOM 1255 C CA . SER A 1 166 ? -10.178 24.762 -6.780 1.00 66.38 166 SER A CA 1
ATOM 1256 C C . SER A 1 166 ? -10.370 23.289 -6.363 1.00 66.38 166 SER A C 1
ATOM 1258 O O . SER A 1 166 ? -9.420 22.545 -6.253 1.00 66.38 166 SER A O 1
ATOM 1260 N N . ASN A 1 167 ? -11.617 22.887 -6.075 1.00 66.94 167 ASN A N 1
ATOM 1261 C CA . ASN A 1 167 ? -12.104 21.531 -5.716 1.00 66.94 167 ASN A CA 1
ATOM 1262 C C . ASN A 1 167 ? -11.328 20.650 -4.696 1.00 66.94 167 ASN A C 1
ATOM 1264 O O . ASN A 1 167 ? -11.812 19.576 -4.358 1.00 66.94 167 ASN A O 1
ATOM 1268 N N . GLU A 1 168 ? -10.199 21.087 -4.145 1.00 75.25 168 GLU A N 1
ATOM 1269 C CA . GLU A 1 168 ? -9.417 20.357 -3.145 1.00 75.25 168 GLU A CA 1
ATOM 1270 C C . GLU A 1 168 ? -9.944 20.587 -1.722 1.00 75.25 168 GLU A C 1
ATOM 1272 O O . GLU A 1 168 ? -10.272 21.711 -1.320 1.00 75.25 168 GLU A O 1
ATOM 1277 N N . HIS A 1 169 ? -9.949 19.531 -0.910 1.00 79.75 169 HIS A N 1
ATOM 1278 C CA . HIS A 1 169 ? -10.409 19.593 0.475 1.00 79.75 169 HIS A CA 1
ATOM 1279 C C . HIS A 1 169 ? -9.241 19.624 1.472 1.00 79.75 169 HIS A C 1
ATOM 1281 O O . HIS A 1 169 ? -8.216 18.978 1.292 1.00 79.75 169 HIS A O 1
ATOM 1287 N N . ARG A 1 170 ? -9.402 20.323 2.603 1.00 84.75 170 ARG A N 1
ATOM 1288 C CA . ARG A 1 170 ? -8.426 20.267 3.718 1.00 84.75 170 ARG A CA 1
ATOM 1289 C C . ARG A 1 170 ? -8.598 19.056 4.633 1.00 84.75 170 ARG A C 1
ATOM 1291 O O . ARG A 1 170 ? -7.764 18.830 5.501 1.00 84.75 170 ARG A O 1
ATOM 1298 N N . GLN A 1 171 ? -9.710 18.349 4.487 1.00 88.56 171 GLN A N 1
ATOM 1299 C CA . GLN A 1 171 ? -10.053 17.085 5.129 1.00 88.56 171 GLN A CA 1
ATOM 1300 C C . GLN A 1 171 ? -11.315 16.541 4.453 1.00 88.56 171 GLN A C 1
ATOM 1302 O O . GLN A 1 171 ? -12.094 17.327 3.910 1.00 88.56 171 GLN A O 1
ATOM 1307 N N . HIS A 1 172 ? -11.562 15.239 4.531 1.00 91.00 172 HIS A N 1
ATOM 1308 C CA . HIS A 1 172 ? -12.778 14.638 3.989 1.00 91.00 172 HIS A CA 1
ATOM 1309 C C . HIS A 1 172 ? -13.350 13.585 4.938 1.00 91.00 172 HIS A C 1
ATOM 1311 O O . HIS A 1 172 ? -12.596 12.889 5.615 1.00 91.00 172 HIS A O 1
ATOM 1317 N N . ARG A 1 173 ? -14.683 13.469 4.994 1.00 93.06 173 ARG A N 1
ATOM 1318 C CA . ARG A 1 173 ? -15.366 12.377 5.701 1.00 93.06 173 ARG A CA 1
ATOM 1319 C C . ARG A 1 173 ? -15.556 11.203 4.749 1.00 93.06 173 ARG A C 1
ATOM 1321 O O . ARG A 1 173 ? -16.196 11.357 3.719 1.00 93.06 173 ARG A O 1
ATOM 1328 N N . VAL A 1 174 ? -15.005 10.047 5.076 1.00 93.31 174 VAL A N 1
ATOM 1329 C CA . VAL A 1 174 ? -15.100 8.833 4.261 1.00 93.31 174 VAL A CA 1
ATOM 1330 C C . VAL A 1 174 ? -15.778 7.732 5.071 1.00 93.31 174 VAL A C 1
ATOM 1332 O O . VAL A 1 174 ? -15.407 7.487 6.218 1.00 93.31 174 VAL A O 1
ATOM 1335 N N . GLN A 1 175 ? -16.794 7.096 4.487 1.00 95.44 175 GLN A N 1
ATOM 1336 C CA . GLN A 1 175 ? -17.362 5.860 5.019 1.00 95.44 175 GLN A CA 1
ATOM 1337 C C . GLN A 1 175 ? -16.520 4.704 4.497 1.00 95.44 175 GLN A C 1
ATOM 1339 O O . GLN A 1 175 ? -16.501 4.473 3.292 1.00 95.44 175 GLN A O 1
ATOM 1344 N N . LEU A 1 176 ? -15.870 3.979 5.399 1.00 96.00 176 LEU A N 1
ATOM 1345 C CA . LEU A 1 176 ? -15.171 2.740 5.084 1.00 96.00 176 LEU A CA 1
ATOM 1346 C C . LEU A 1 176 ? -16.026 1.564 5.554 1.00 96.00 176 LEU A C 1
ATOM 1348 O O . LEU A 1 176 ? -16.480 1.536 6.704 1.00 96.00 176 LEU A O 1
ATOM 1352 N N . LYS A 1 177 ? -16.296 0.625 4.656 1.00 96.00 177 LYS A N 1
ATOM 1353 C CA . LYS A 1 177 ? -17.082 -0.587 4.888 1.00 96.00 177 LYS A CA 1
ATOM 1354 C C . LYS A 1 177 ? -16.161 -1.795 5.001 1.00 96.00 177 LYS A C 1
ATOM 1356 O O . LYS A 1 177 ? -15.025 -1.781 4.543 1.00 96.00 177 LYS A O 1
ATOM 1361 N N . ASP A 1 178 ? -16.661 -2.844 5.641 1.00 95.56 178 ASP A N 1
ATOM 1362 C CA . ASP A 1 178 ? -15.970 -4.132 5.677 1.00 95.56 178 ASP A CA 1
ATOM 1363 C C . ASP A 1 178 ? -15.725 -4.630 4.244 1.00 95.56 178 ASP A C 1
ATOM 1365 O O . ASP A 1 178 ? -16.650 -4.629 3.429 1.00 95.56 178 ASP A O 1
ATOM 1369 N N . GLY A 1 179 ? -14.478 -4.989 3.933 1.00 92.06 179 GLY A N 1
ATOM 1370 C CA . GLY A 1 179 ? -14.053 -5.377 2.588 1.00 92.06 179 GLY A CA 1
ATOM 1371 C C . GLY A 1 179 ? -13.589 -4.224 1.695 1.00 92.06 179 GLY A C 1
ATOM 1372 O O . GLY A 1 179 ? -13.098 -4.495 0.603 1.00 92.06 179 GLY A O 1
ATOM 1373 N N . ASP A 1 180 ? -13.696 -2.964 2.134 1.00 94.62 180 ASP A N 1
ATOM 1374 C CA . ASP A 1 180 ? -13.152 -1.843 1.368 1.00 94.62 180 ASP A CA 1
ATOM 1375 C C . ASP A 1 180 ? -11.615 -1.857 1.350 1.00 94.62 180 ASP A C 1
ATOM 1377 O O . ASP A 1 180 ? -10.942 -2.309 2.282 1.00 94.62 180 ASP A O 1
ATOM 1381 N N . HIS A 1 181 ? -11.054 -1.265 0.301 1.00 91.44 181 HIS A N 1
ATOM 1382 C CA . HIS A 1 181 ? -9.638 -0.947 0.184 1.00 91.44 181 HIS A CA 1
ATOM 1383 C C . HIS A 1 181 ? -9.475 0.569 0.081 1.00 91.44 181 HIS A C 1
ATOM 1385 O O . HIS A 1 181 ? -9.974 1.199 -0.855 1.00 91.44 181 HIS A O 1
ATOM 1391 N N . LEU A 1 182 ? -8.798 1.169 1.063 1.00 93.31 182 LEU A N 1
ATOM 1392 C CA . LEU A 1 182 ? -8.460 2.590 1.056 1.00 93.31 182 LEU A CA 1
ATOM 1393 C C . LEU A 1 182 ? -7.073 2.774 0.433 1.00 93.31 182 LEU A C 1
ATOM 1395 O O . LEU A 1 182 ? -6.069 2.373 1.021 1.00 93.31 182 LEU A O 1
ATOM 1399 N N . TYR A 1 183 ? -7.022 3.431 -0.720 1.00 91.06 183 TYR A N 1
ATOM 1400 C CA . TYR A 1 183 ? -5.792 3.791 -1.420 1.00 91.06 183 TYR A CA 1
ATOM 1401 C C . TYR A 1 183 ? -5.428 5.233 -1.096 1.00 91.06 183 TYR A C 1
ATOM 1403 O O . TYR A 1 183 ? -6.255 6.133 -1.242 1.00 91.06 183 TYR A O 1
ATOM 1411 N N . VAL A 1 184 ? -4.198 5.462 -0.647 1.00 89.19 184 VAL A N 1
ATOM 1412 C CA . VAL A 1 184 ? -3.728 6.767 -0.174 1.00 89.19 184 VAL A CA 1
ATOM 1413 C C . VAL A 1 184 ? -2.447 7.136 -0.906 1.00 89.19 184 VAL A C 1
ATOM 1415 O O . VAL A 1 184 ? -1.454 6.419 -0.838 1.00 89.19 184 VAL A O 1
ATOM 1418 N N . ASN A 1 185 ? -2.442 8.305 -1.543 1.00 86.81 185 ASN A N 1
ATOM 1419 C CA . ASN A 1 185 ? -1.263 8.930 -2.140 1.00 86.81 185 ASN A CA 1
ATOM 1420 C C . ASN A 1 185 ? -0.914 10.225 -1.393 1.00 86.81 185 ASN A C 1
ATOM 1422 O O . ASN A 1 185 ? -0.824 11.309 -1.969 1.00 86.81 185 ASN A O 1
ATOM 1426 N N . ILE A 1 186 ? -0.801 10.128 -0.067 1.00 82.50 186 ILE A N 1
ATOM 1427 C CA . ILE A 1 186 ? -0.495 11.251 0.822 1.00 82.50 186 ILE A CA 1
ATOM 1428 C C . ILE A 1 186 ? 0.448 10.764 1.908 1.00 82.50 186 ILE A C 1
ATOM 1430 O O . ILE A 1 186 ? 0.184 9.775 2.587 1.00 82.50 186 ILE A O 1
ATOM 1434 N N . GLN A 1 187 ? 1.547 11.484 2.101 1.00 78.75 187 GLN A N 1
ATOM 1435 C CA . GLN A 1 187 ? 2.460 11.224 3.207 1.00 78.75 187 GLN A CA 1
ATOM 1436 C C . GLN A 1 187 ? 1.988 11.937 4.475 1.00 78.75 187 GLN A C 1
ATOM 1438 O O . GLN A 1 187 ? 1.534 13.085 4.426 1.00 78.75 187 GLN A O 1
ATOM 1443 N N . ASP A 1 188 ? 2.147 11.262 5.615 1.00 80.94 188 ASP A N 1
ATOM 1444 C CA . ASP A 1 188 ? 1.822 11.787 6.944 1.00 80.94 188 ASP A CA 1
ATOM 1445 C C . ASP A 1 188 ? 0.368 12.270 7.097 1.00 80.94 188 ASP A C 1
ATOM 1447 O O . ASP A 1 188 ? 0.093 13.192 7.872 1.00 80.94 188 ASP A O 1
ATOM 1451 N N . ALA A 1 189 ? -0.572 11.673 6.362 1.00 88.62 189 ALA A N 1
ATOM 1452 C CA . ALA A 1 189 ? -1.987 11.930 6.575 1.00 88.62 189 ALA A CA 1
ATOM 1453 C C . ALA A 1 189 ? -2.448 11.292 7.894 1.00 88.62 189 ALA A C 1
ATOM 1455 O O . ALA A 1 189 ? -1.849 10.348 8.413 1.00 88.62 189 ALA A O 1
ATOM 1456 N N . THR A 1 190 ? -3.518 11.827 8.468 1.00 91.50 190 THR A N 1
ATOM 1457 C CA . THR A 1 190 ? -4.153 11.261 9.660 1.00 91.50 190 THR A CA 1
ATOM 1458 C C . THR A 1 190 ? -5.536 10.762 9.306 1.00 91.50 190 THR A C 1
ATOM 1460 O O . THR A 1 190 ? -6.300 11.489 8.667 1.00 91.50 190 THR A O 1
ATOM 1463 N N . LEU A 1 191 ? -5.857 9.559 9.769 1.00 94.31 191 LEU A N 1
ATOM 1464 C CA . LEU A 1 191 ? -7.185 8.976 9.685 1.00 94.31 191 LEU A CA 1
ATOM 1465 C C . LEU A 1 191 ? -7.739 8.845 11.106 1.00 94.31 191 LEU A C 1
ATOM 1467 O O . LEU A 1 191 ? -7.132 8.175 11.944 1.00 94.31 191 LEU A O 1
ATOM 1471 N N . THR A 1 192 ? -8.862 9.507 11.379 1.00 94.94 192 THR A N 1
ATOM 1472 C CA . THR A 1 192 ? -9.499 9.525 12.704 1.00 94.94 192 THR A CA 1
ATOM 1473 C C . THR A 1 192 ? -10.939 9.058 12.585 1.00 94.94 192 THR A C 1
ATOM 1475 O O . THR A 1 192 ? -11.698 9.629 11.801 1.00 94.94 192 THR A O 1
ATOM 1478 N N . LYS A 1 193 ? -11.318 8.029 13.345 1.00 94.12 193 LYS A N 1
ATOM 1479 C CA . LYS A 1 193 ? -12.691 7.524 13.390 1.00 94.12 193 LYS A CA 1
ATOM 1480 C C . LYS A 1 193 ? -13.600 8.599 13.979 1.00 94.12 193 LYS A C 1
ATOM 1482 O O . LYS A 1 193 ? -13.294 9.161 15.028 1.00 94.12 193 LYS A O 1
ATOM 1487 N N . VAL A 1 194 ? -14.692 8.892 13.288 1.00 92.56 194 VAL A N 1
ATOM 1488 C CA . VAL A 1 194 ? -15.773 9.729 13.808 1.00 92.56 194 VAL A CA 1
ATOM 1489 C C . VAL A 1 194 ? -16.552 8.863 14.788 1.00 92.56 194 VAL A C 1
ATOM 1491 O O . VAL A 1 194 ? -16.932 7.745 14.440 1.00 92.56 194 VAL A O 1
ATOM 1494 N N . SER A 1 195 ? -16.729 9.331 16.022 1.00 79.19 195 SER A N 1
ATOM 1495 C CA . SER A 1 195 ? -17.580 8.614 16.973 1.00 79.19 195 SER A CA 1
ATOM 1496 C C . SER A 1 195 ? -19.043 8.782 16.567 1.00 79.19 195 SER A C 1
ATOM 1498 O O . SER A 1 195 ? -19.405 9.837 16.053 1.00 79.19 195 SER A O 1
ATOM 1500 N N . ASP A 1 196 ? -19.889 7.795 16.855 1.00 61.72 196 ASP A N 1
ATOM 1501 C CA . ASP A 1 196 ? -21.333 7.859 16.570 1.00 61.72 196 ASP A CA 1
ATOM 1502 C C . ASP A 1 196 ? -22.071 8.987 17.339 1.00 61.72 196 ASP A C 1
ATOM 1504 O O . ASP A 1 196 ? -23.274 9.159 17.165 1.00 61.72 196 ASP A O 1
ATOM 1508 N N . ASN A 1 197 ? -21.367 9.759 18.180 1.00 50.06 197 ASN A N 1
ATOM 1509 C CA . ASN A 1 197 ? -21.901 10.868 18.977 1.00 50.06 197 ASN A CA 1
ATOM 1510 C C . ASN A 1 197 ? -21.600 12.279 18.412 1.00 50.06 197 ASN A C 1
ATOM 1512 O O . ASN A 1 197 ? -21.846 13.250 19.127 1.00 50.06 197 ASN A O 1
ATOM 1516 N N . ASP A 1 198 ? -21.066 12.401 17.186 1.00 44.22 198 ASP A N 1
ATOM 1517 C CA . ASP A 1 198 ? -20.829 13.691 16.493 1.00 44.22 198 ASP A CA 1
ATOM 1518 C C . ASP A 1 198 ? -21.879 14.015 15.416 1.00 44.22 198 ASP A C 1
ATOM 1520 O O . ASP A 1 198 ? -22.050 13.194 14.482 1.00 44.22 198 ASP A O 1
#